Protein AF-A0A8B8TX10-F1 (afdb_monomer)

Nearest PDB structures (foldseek):
  8otz-assembly1_A7  TM=1.820E-01  e=2.138E-18  Bos taurus
  8snb-assembly1_5J  TM=1.636E-01  e=5.423E-11  Strongylocentrotus purpuratus
  8snb-assembly1_5B  TM=1.659E-01  e=1.753E-10  Strongylocentrotus purpuratus

Mean predicted aligned error: 23.81 Å

Radius of gyration: 53.44 Å; Cα contacts (8 Å, |Δi|>4): 40; chains: 1; bounding box: 85×76×195 Å

Structure (mmCIF, N/CA/C/O backbone):
data_AF-A0A8B8TX10-F1
#
_entry.id   AF-A0A8B8TX10-F1
#
loop_
_atom_site.group_PDB
_atom_site.id
_atom_site.type_symbol
_atom_site.label_atom_id
_atom_site.label_alt_id
_atom_site.label_comp_id
_atom_site.label_asym_id
_atom_site.label_entity_id
_atom_site.label_seq_id
_atom_site.pdbx_PDB_ins_code
_atom_site.Cartn_x
_atom_site.Cartn_y
_atom_site.Cartn_z
_atom_site.occupancy
_atom_site.B_iso_or_equiv
_atom_site.auth_seq_id
_atom_site.auth_comp_id
_atom_site.auth_asym_id
_atom_site.auth_atom_id
_atom_site.pdbx_PDB_model_num
ATOM 1 N N . MET A 1 1 ? -4.274 50.657 -108.681 1.00 38.56 1 MET A N 1
ATOM 2 C CA . MET A 1 1 ? -4.654 49.251 -108.925 1.00 38.56 1 MET A CA 1
ATOM 3 C C . MET A 1 1 ? -3.517 48.366 -108.430 1.00 38.56 1 MET A C 1
ATOM 5 O O . MET A 1 1 ? -2.375 48.636 -108.760 1.00 38.56 1 MET A O 1
ATOM 9 N N . LEU A 1 2 ? -3.877 47.433 -107.549 1.00 43.69 2 LEU A N 1
ATOM 10 C CA . LEU A 1 2 ? -3.129 46.368 -106.860 1.00 43.69 2 LEU A CA 1
ATOM 11 C C . LEU A 1 2 ? -1.696 46.053 -107.357 1.00 43.69 2 LEU A C 1
ATOM 13 O O . LEU A 1 2 ? -1.523 45.409 -108.387 1.00 43.69 2 LEU A O 1
ATOM 17 N N . LEU A 1 3 ? -0.681 46.428 -106.566 1.00 46.91 3 LEU A N 1
ATOM 18 C CA . LEU A 1 3 ? 0.670 45.854 -106.634 1.00 46.91 3 LEU A CA 1
ATOM 19 C C . LEU A 1 3 ? 0.674 44.558 -105.815 1.00 46.91 3 LEU A C 1
ATOM 21 O O . LEU A 1 3 ? 0.354 44.575 -104.628 1.00 46.91 3 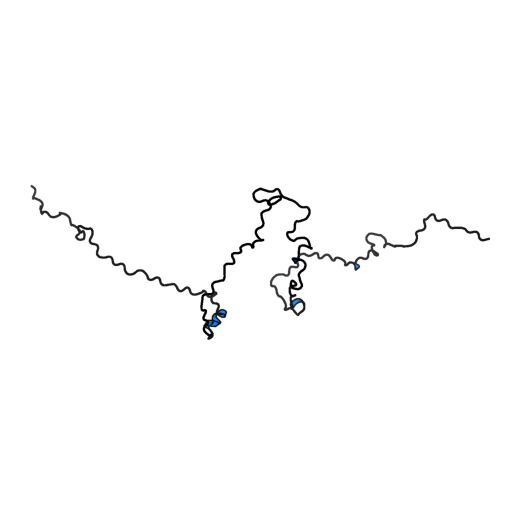LEU A O 1
ATOM 25 N N . ALA A 1 4 ? 0.973 43.446 -106.484 1.00 53.59 4 ALA A N 1
ATOM 26 C CA . ALA A 1 4 ? 0.963 42.097 -105.936 1.00 53.59 4 ALA A CA 1
ATOM 27 C C . ALA A 1 4 ? 1.825 41.988 -104.667 1.00 53.59 4 ALA A C 1
ATOM 29 O O . ALA A 1 4 ? 3.019 42.291 -104.683 1.00 53.59 4 ALA A O 1
ATOM 30 N N . GLU A 1 5 ? 1.202 41.552 -103.570 1.00 59.09 5 GLU A N 1
ATOM 31 C CA . GLU A 1 5 ? 1.899 41.214 -102.333 1.00 59.09 5 GLU A CA 1
ATOM 32 C C . GLU A 1 5 ? 2.906 40.085 -102.596 1.00 59.09 5 GLU A C 1
ATOM 34 O O . GLU A 1 5 ? 2.629 39.127 -103.314 1.00 59.09 5 GLU A O 1
ATOM 39 N N . ASN A 1 6 ? 4.090 40.228 -102.004 1.00 62.38 6 ASN A N 1
ATOM 40 C CA . ASN A 1 6 ? 5.204 39.288 -102.038 1.00 62.38 6 ASN A CA 1
ATOM 41 C C . ASN A 1 6 ? 4.775 37.850 -101.678 1.00 62.38 6 ASN A C 1
ATOM 43 O O . ASN A 1 6 ? 4.734 37.477 -100.507 1.00 62.38 6 ASN A O 1
ATOM 47 N N . CYS A 1 7 ? 4.504 37.029 -102.691 1.00 61.06 7 CYS A N 1
ATOM 48 C CA . CYS A 1 7 ? 4.256 35.595 -102.559 1.00 61.06 7 CYS A CA 1
ATOM 49 C C . CYS A 1 7 ? 5.579 34.816 -102.599 1.00 61.06 7 CYS A C 1
ATOM 51 O O . CYS A 1 7 ? 5.903 34.180 -103.602 1.00 61.06 7 CYS A O 1
ATOM 53 N N . SER A 1 8 ? 6.359 34.853 -101.519 1.00 64.94 8 SER A N 1
ATOM 54 C CA . SER A 1 8 ? 7.358 33.808 -101.267 1.00 64.94 8 SER A CA 1
ATOM 55 C C . SER A 1 8 ? 6.685 32.663 -100.491 1.00 64.94 8 SER A C 1
ATOM 57 O O . SER A 1 8 ? 5.817 32.925 -99.660 1.00 64.94 8 SER A O 1
ATOM 59 N N . PRO A 1 9 ? 7.041 31.384 -100.723 1.00 69.94 9 PRO A N 1
ATOM 60 C CA . PRO A 1 9 ? 6.389 30.231 -100.083 1.00 69.94 9 PRO A CA 1
ATOM 61 C C . PRO A 1 9 ? 6.704 30.094 -98.576 1.00 69.94 9 PRO A C 1
ATOM 63 O O . PRO A 1 9 ? 6.508 29.032 -97.988 1.00 69.94 9 PRO A O 1
ATOM 66 N N . GLY A 1 10 ? 7.225 31.149 -97.945 1.00 70.38 10 GLY A N 1
ATOM 67 C CA . GLY A 1 10 ? 7.581 31.179 -96.533 1.00 70.38 10 GLY A CA 1
ATOM 68 C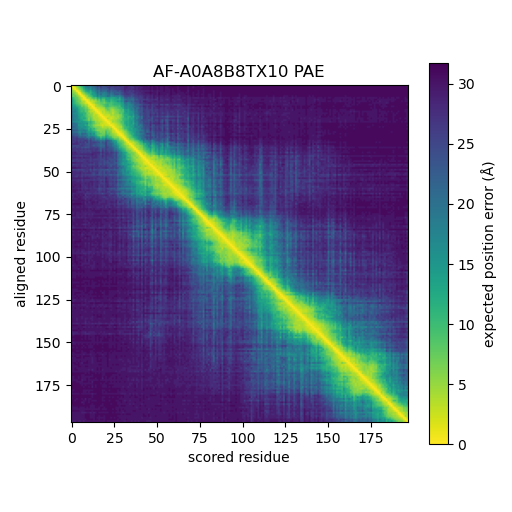 C . GLY A 1 10 ? 6.419 31.651 -95.651 1.00 70.38 10 GLY A C 1
ATOM 69 O O . GLY A 1 10 ? 5.582 32.441 -96.090 1.00 70.38 10 GLY A O 1
ATOM 70 N N . PRO A 1 11 ? 6.346 31.201 -94.388 1.00 69.00 11 PRO A N 1
ATOM 71 C CA . PRO A 1 11 ? 5.310 31.648 -93.464 1.00 69.00 11 PRO A CA 1
ATOM 72 C C . PRO A 1 11 ? 5.407 33.165 -93.212 1.00 69.00 11 PRO A C 1
ATOM 74 O O . PRO A 1 11 ? 6.465 33.680 -92.861 1.00 69.00 11 PRO A O 1
ATOM 77 N N . ARG A 1 12 ? 4.278 33.879 -93.347 1.00 67.44 12 ARG A N 1
ATOM 78 C CA . ARG A 1 12 ? 4.148 35.342 -93.132 1.00 67.44 12 ARG A CA 1
ATOM 79 C C . ARG A 1 12 ? 4.317 35.767 -91.659 1.00 67.44 12 ARG A C 1
ATOM 81 O O . ARG A 1 12 ? 4.346 36.958 -91.368 1.00 67.44 12 ARG A O 1
ATOM 88 N N . TYR A 1 13 ? 4.422 34.821 -90.724 1.00 73.94 13 TYR A N 1
ATOM 89 C CA . TYR A 1 13 ? 4.544 35.077 -89.286 1.00 73.94 13 TYR A CA 1
ATOM 90 C C . TYR A 1 13 ? 5.859 34.539 -88.710 1.00 73.94 13 TYR A C 1
ATOM 92 O O . TYR A 1 13 ? 6.397 33.534 -89.171 1.00 73.94 13 TYR A O 1
ATOM 100 N N . SER A 1 14 ? 6.360 35.204 -87.665 1.00 74.19 14 SER A N 1
ATOM 101 C CA . SER A 1 14 ? 7.566 34.784 -86.947 1.00 74.19 14 SER A CA 1
ATOM 102 C C . SER A 1 14 ? 7.325 33.453 -86.227 1.00 74.19 14 SER A C 1
ATOM 104 O O . SER A 1 14 ? 6.508 33.369 -85.307 1.00 74.19 14 SER A O 1
ATOM 106 N N . VAL A 1 15 ? 8.016 32.395 -86.658 1.00 73.25 15 VAL A N 1
ATOM 107 C CA . VAL A 1 15 ? 7.977 31.075 -86.017 1.00 73.25 15 VAL A CA 1
ATOM 108 C C . VAL A 1 15 ? 9.040 31.037 -84.922 1.00 73.25 15 VAL A C 1
ATOM 110 O O . VAL A 1 15 ? 10.216 31.275 -85.185 1.00 73.25 15 VAL A O 1
ATOM 113 N N . ASN A 1 16 ? 8.641 30.728 -83.684 1.00 72.12 16 ASN A N 1
ATOM 114 C CA . ASN A 1 16 ? 9.581 30.596 -82.571 1.00 72.12 16 ASN A CA 1
ATOM 115 C C . ASN A 1 16 ? 10.606 29.480 -82.865 1.00 72.12 16 ASN A C 1
ATOM 117 O O . ASN A 1 16 ? 10.202 28.320 -82.968 1.00 72.12 16 ASN A O 1
ATOM 121 N N . PRO A 1 17 ? 11.921 29.776 -82.913 1.00 72.38 17 PRO A N 1
ATOM 122 C CA . PRO A 1 17 ? 12.944 28.808 -83.328 1.00 72.38 17 PRO A CA 1
ATOM 123 C C . PRO A 1 17 ? 13.143 27.656 -82.330 1.00 72.38 17 PRO A C 1
ATOM 125 O O . PRO A 1 17 ? 13.798 26.672 -82.642 1.00 72.38 17 PRO A O 1
ATOM 128 N N . LYS A 1 18 ? 12.560 27.760 -81.129 1.00 72.69 18 LYS A N 1
ATOM 129 C CA . LYS A 1 18 ? 12.614 26.740 -80.069 1.00 72.69 18 LYS A CA 1
ATOM 130 C C . LYS A 1 18 ? 11.509 25.682 -80.181 1.00 72.69 18 LYS A C 1
ATOM 132 O O . LYS A 1 18 ? 11.277 24.951 -79.224 1.00 72.69 18 LYS A O 1
ATOM 137 N N . ILE A 1 19 ? 10.766 25.630 -81.287 1.00 77.38 19 ILE A N 1
ATOM 138 C CA . ILE A 1 19 ? 9.724 24.622 -81.527 1.00 77.38 19 ILE A CA 1
ATOM 139 C C . ILE A 1 19 ? 10.233 23.657 -82.600 1.00 77.38 19 ILE A C 1
ATOM 141 O O . ILE A 1 19 ? 10.344 24.019 -83.767 1.00 77.38 19 ILE A O 1
ATOM 145 N N . LEU A 1 20 ? 10.539 22.427 -82.194 1.00 78.69 20 LEU A N 1
ATOM 146 C CA . LEU A 1 20 ? 10.943 21.331 -83.071 1.00 78.69 20 LEU A CA 1
ATOM 147 C C . LEU A 1 20 ? 9.731 20.433 -83.369 1.00 78.69 20 LEU A C 1
ATOM 149 O O . LEU A 1 20 ? 8.720 20.472 -82.667 1.00 78.69 20 LEU A O 1
ATOM 153 N N . ARG A 1 21 ? 9.835 19.562 -84.384 1.00 75.19 21 ARG A N 1
ATOM 154 C CA . ARG A 1 21 ? 8.775 18.598 -84.765 1.00 75.19 21 ARG A CA 1
ATOM 155 C C . ARG A 1 21 ? 8.278 17.745 -83.586 1.00 75.19 21 ARG A C 1
ATOM 157 O O . ARG A 1 21 ? 7.139 17.296 -83.592 1.00 75.19 21 ARG A O 1
ATOM 164 N N . THR A 1 22 ? 9.134 17.502 -82.599 1.00 77.69 22 THR A N 1
ATOM 165 C CA . THR A 1 22 ? 8.872 16.652 -81.428 1.00 77.69 22 THR A CA 1
ATOM 166 C C . THR A 1 22 ? 8.432 17.428 -80.184 1.00 77.69 22 THR A C 1
ATOM 168 O O . THR A 1 22 ? 8.184 16.810 -79.153 1.00 77.69 22 THR A O 1
ATOM 171 N N . GLY A 1 23 ? 8.326 18.758 -80.252 1.00 81.00 23 GLY A N 1
ATOM 172 C CA . GLY A 1 23 ? 7.957 19.610 -79.121 1.00 81.00 23 GLY A CA 1
ATOM 173 C C . GLY A 1 23 ? 8.876 20.820 -78.958 1.00 81.00 23 GLY A C 1
ATOM 174 O O . GLY A 1 23 ? 9.718 21.109 -79.806 1.00 81.00 23 GLY A O 1
ATOM 175 N N . LYS A 1 24 ? 8.702 21.557 -77.857 1.00 79.50 24 LYS A N 1
ATOM 176 C CA . LYS A 1 24 ? 9.584 22.681 -77.518 1.00 79.50 24 LYS A CA 1
ATOM 177 C C . LYS A 1 24 ? 10.958 22.153 -77.110 1.00 79.50 24 LYS A C 1
ATOM 179 O O . LYS A 1 24 ? 11.040 21.280 -76.252 1.00 79.50 24 LYS A O 1
ATOM 184 N N . ASP A 1 25 ? 12.006 22.707 -77.704 1.00 77.31 25 ASP A N 1
ATOM 185 C CA . ASP A 1 25 ? 13.391 22.448 -77.329 1.00 77.31 25 ASP A CA 1
ATOM 186 C C . ASP A 1 25 ? 13.662 23.087 -75.961 1.00 77.31 25 ASP A C 1
ATOM 188 O O . ASP A 1 25 ? 13.810 24.308 -75.827 1.00 77.31 25 ASP A O 1
ATOM 192 N N . VAL A 1 26 ? 13.613 22.258 -74.921 1.00 74.69 26 VAL A N 1
ATOM 193 C CA . VAL A 1 26 ? 13.966 22.627 -73.553 1.00 74.69 26 VAL A CA 1
ATOM 194 C C . VAL A 1 26 ? 15.263 21.896 -73.242 1.00 74.69 26 VAL A C 1
ATOM 196 O O . VAL A 1 26 ? 15.296 20.668 -73.246 1.00 74.69 26 VAL A O 1
ATOM 199 N N . GLY A 1 27 ? 16.334 22.652 -72.992 1.00 76.25 27 GLY A N 1
ATOM 200 C CA . GLY A 1 27 ? 17.620 22.080 -72.597 1.00 76.25 27 GLY A CA 1
ATOM 201 C C . GLY A 1 27 ? 17.505 21.202 -71.339 1.00 76.25 27 GLY A C 1
ATOM 202 O O . GLY A 1 27 ? 16.538 21.325 -70.582 1.00 76.25 27 GLY A O 1
ATOM 203 N N . PRO A 1 28 ? 18.479 20.312 -71.088 1.00 74.50 28 PRO A N 1
ATOM 204 C CA . PRO A 1 28 ? 18.432 19.376 -69.967 1.00 74.50 28 PRO A CA 1
ATOM 205 C C . PRO A 1 28 ? 18.275 20.101 -68.620 1.00 74.50 28 PRO A C 1
ATOM 207 O O . PRO A 1 28 ? 19.077 20.964 -68.263 1.00 74.50 28 PRO A O 1
ATOM 210 N N . ALA A 1 29 ? 17.234 19.740 -67.863 1.00 65.25 29 ALA A N 1
ATOM 211 C CA . ALA A 1 29 ? 16.992 20.247 -66.516 1.00 65.25 29 ALA A CA 1
ATOM 212 C C . ALA A 1 29 ? 17.743 19.380 -65.496 1.00 65.25 29 ALA A C 1
ATOM 214 O O . ALA A 1 29 ? 17.296 18.293 -65.133 1.00 65.25 29 ALA A O 1
ATOM 215 N N . TYR A 1 30 ? 18.903 19.848 -65.039 1.00 67.44 30 TYR A N 1
ATOM 216 C CA . TYR A 1 30 ? 19.687 19.155 -64.019 1.00 67.44 30 TYR A CA 1
ATOM 217 C C . TYR A 1 30 ? 19.165 19.499 -62.617 1.00 67.44 30 TYR A C 1
ATOM 219 O O . TYR A 1 30 ? 19.240 20.649 -62.184 1.00 67.44 30 TYR A O 1
ATOM 227 N N . SER A 1 31 ? 18.647 18.511 -61.881 1.00 69.25 31 SER A N 1
ATOM 228 C CA . SER A 1 31 ? 18.328 18.671 -60.459 1.00 69.25 31 SER A CA 1
ATOM 229 C C . SER A 1 31 ? 19.602 18.528 -59.627 1.00 69.25 31 SER A C 1
ATOM 231 O O . SER A 1 31 ? 20.210 17.456 -59.590 1.00 69.25 31 SER A O 1
ATOM 233 N N . ILE A 1 32 ? 20.008 19.595 -58.945 1.00 67.31 32 ILE A N 1
ATOM 234 C CA . ILE A 1 32 ? 21.157 19.576 -58.038 1.00 67.31 32 ILE A CA 1
ATOM 235 C C . ILE A 1 32 ? 20.740 18.811 -56.773 1.00 67.31 32 ILE A C 1
ATOM 237 O O . ILE A 1 32 ? 19.982 19.339 -55.971 1.00 67.31 32 ILE A O 1
ATOM 241 N N . LEU A 1 33 ? 21.205 17.564 -56.652 1.00 65.38 33 LEU A N 1
ATOM 242 C CA . LEU A 1 33 ? 21.427 16.785 -55.424 1.00 65.38 33 LEU A CA 1
ATOM 243 C C . LEU A 1 33 ? 20.328 16.840 -54.331 1.00 65.38 33 LEU A C 1
ATOM 245 O O . LEU A 1 33 ? 20.119 17.850 -53.662 1.00 65.38 33 LEU A O 1
ATOM 249 N N . GLY A 1 34 ? 19.680 15.701 -54.058 1.00 67.06 34 GLY A N 1
ATOM 250 C CA . GLY A 1 34 ? 18.760 15.560 -52.922 1.00 67.06 34 GLY A CA 1
ATOM 251 C C . GLY A 1 34 ? 19.408 15.978 -51.594 1.00 67.06 34 GLY A C 1
ATOM 252 O O . GLY A 1 34 ? 20.557 15.634 -51.317 1.00 67.06 34 GLY A O 1
ATOM 253 N N . ARG A 1 35 ? 18.677 16.737 -50.766 1.00 66.31 35 ARG A N 1
ATOM 254 C CA . ARG A 1 35 ? 19.166 17.218 -49.463 1.00 66.31 35 ARG A CA 1
ATOM 255 C C . ARG A 1 35 ? 19.577 16.034 -48.582 1.00 66.31 35 ARG A C 1
ATOM 257 O O . ARG A 1 35 ? 18.760 15.159 -48.308 1.00 66.31 35 ARG A O 1
ATOM 264 N N . HIS A 1 36 ? 20.825 16.023 -48.114 1.00 67.69 36 HIS A N 1
ATOM 265 C CA . HIS A 1 36 ? 21.295 15.033 -47.148 1.00 67.69 36 HIS A CA 1
ATOM 266 C C . HIS A 1 36 ? 20.523 15.204 -45.834 1.00 67.69 36 HIS A C 1
ATOM 268 O O . HIS A 1 36 ? 20.569 16.270 -45.219 1.00 67.69 36 HIS A O 1
ATOM 274 N N . HIS A 1 37 ? 19.819 14.159 -45.396 1.00 67.25 37 HIS A N 1
ATOM 275 C CA . HIS A 1 37 ? 19.217 14.132 -44.067 1.00 67.25 37 HIS A CA 1
ATOM 276 C C . HIS A 1 37 ? 20.335 14.114 -43.022 1.00 67.25 37 HIS A C 1
ATOM 278 O O . HIS A 1 37 ? 20.927 13.076 -42.726 1.00 67.25 37 HIS A O 1
ATOM 284 N N . THR A 1 38 ? 20.642 15.277 -42.453 1.00 70.88 38 THR A N 1
ATOM 285 C CA . THR A 1 38 ? 21.472 15.364 -41.257 1.00 70.88 38 THR A CA 1
ATOM 286 C C . THR A 1 38 ? 20.683 14.750 -40.104 1.00 70.88 38 THR A C 1
ATOM 288 O O . THR A 1 38 ? 19.600 15.210 -39.750 1.00 70.88 38 THR A O 1
ATOM 291 N N . LYS A 1 39 ? 21.188 13.649 -39.537 1.00 72.06 39 LYS A N 1
ATOM 292 C CA . LYS A 1 39 ? 20.605 13.070 -38.324 1.00 72.06 39 LYS A CA 1
ATOM 293 C C . LYS A 1 39 ? 20.749 14.107 -37.214 1.00 72.06 39 LYS A C 1
ATOM 295 O O . LYS A 1 39 ? 21.867 14.406 -36.802 1.00 72.06 39 LYS A O 1
ATOM 300 N N . THR A 1 40 ? 19.639 14.670 -36.752 1.00 73.88 40 THR A N 1
ATOM 301 C CA . THR A 1 40 ? 19.633 15.543 -35.579 1.00 73.88 40 THR A CA 1
ATOM 302 C C . THR A 1 40 ? 20.057 14.697 -34.384 1.00 73.88 40 THR A C 1
ATOM 304 O O . THR A 1 40 ? 19.354 13.762 -34.001 1.00 73.88 40 THR A O 1
ATOM 307 N N . MET A 1 41 ? 21.246 14.957 -33.842 1.00 75.75 41 MET A N 1
ATOM 308 C CA . MET A 1 41 ? 21.707 14.305 -32.622 1.00 75.75 41 MET A CA 1
ATOM 309 C C . MET A 1 41 ? 20.812 14.796 -31.484 1.00 75.75 41 MET A C 1
ATOM 311 O O . MET A 1 41 ? 20.912 15.945 -31.066 1.00 75.75 41 MET A O 1
ATOM 315 N N . LEU A 1 42 ? 19.891 13.946 -31.031 1.00 78.38 42 LEU A N 1
ATOM 316 C CA . LEU A 1 42 ? 19.077 14.226 -29.855 1.00 78.38 42 LEU A CA 1
ATOM 317 C C . LEU A 1 42 ? 19.991 14.132 -28.636 1.00 78.38 42 LEU A C 1
ATOM 319 O O . LEU A 1 42 ? 20.354 13.036 -28.206 1.00 78.38 42 LEU A O 1
ATOM 323 N N . THR A 1 43 ? 20.414 15.279 -28.121 1.00 79.94 43 THR A N 1
ATOM 324 C CA . THR A 1 43 ? 21.105 15.341 -26.840 1.00 79.94 43 THR A CA 1
ATOM 325 C C . THR A 1 43 ? 20.081 15.173 -25.713 1.00 79.94 43 THR A C 1
ATOM 327 O O . THR A 1 43 ? 18.991 15.746 -25.789 1.00 79.94 43 THR A O 1
ATOM 330 N N . PRO A 1 44 ? 20.387 14.367 -24.682 1.00 85.00 44 PRO A N 1
ATOM 331 C CA . PRO A 1 44 ? 19.518 14.235 -23.519 1.00 85.00 44 PRO A CA 1
ATOM 332 C C . PRO A 1 44 ? 19.315 15.597 -22.842 1.00 85.00 44 PRO A C 1
ATOM 334 O O . PRO A 1 44 ? 20.228 16.434 -22.818 1.00 85.00 44 PRO A O 1
ATOM 337 N N . GLY A 1 45 ? 18.113 15.827 -22.308 1.00 83.62 45 GLY A N 1
ATOM 338 C CA . GLY A 1 45 ? 17.804 17.043 -21.564 1.00 83.62 45 GLY A CA 1
ATOM 339 C C . GLY A 1 45 ? 18.593 17.112 -20.251 1.00 83.62 45 GLY A C 1
ATOM 340 O O . GLY A 1 45 ? 19.110 16.097 -19.786 1.00 83.62 45 GLY A O 1
ATOM 341 N N . PRO A 1 46 ? 18.679 18.285 -19.599 1.00 79.81 46 PRO A N 1
ATOM 342 C CA . PRO A 1 46 ? 19.486 18.468 -18.387 1.00 79.81 46 PRO A CA 1
ATOM 343 C C . PRO A 1 46 ? 19.115 17.518 -17.229 1.00 79.81 46 PRO A C 1
ATOM 345 O O . PRO A 1 46 ? 19.971 17.223 -16.403 1.00 79.81 46 PRO A O 1
ATOM 348 N N . GLY A 1 47 ? 17.879 17.003 -17.182 1.00 81.00 47 GLY A N 1
ATOM 349 C CA . GLY A 1 47 ? 17.423 16.018 -16.190 1.00 81.00 47 GLY A CA 1
ATOM 350 C C . GLY A 1 47 ? 17.534 14.548 -16.617 1.00 81.00 47 GLY A C 1
ATOM 351 O O . GLY A 1 47 ? 17.318 13.664 -15.793 1.00 81.00 47 GLY A O 1
ATOM 352 N N . ASP A 1 48 ? 17.878 14.276 -17.878 1.00 83.06 48 ASP A N 1
ATOM 353 C CA . ASP A 1 48 ? 18.034 12.912 -18.406 1.00 83.06 48 ASP A CA 1
ATOM 354 C C . ASP A 1 48 ? 19.455 12.366 -18.183 1.00 83.06 48 ASP A C 1
ATOM 356 O O . ASP A 1 48 ? 19.728 11.180 -18.402 1.00 83.06 48 ASP A O 1
ATOM 360 N N . TYR A 1 49 ? 20.379 13.223 -17.737 1.00 81.38 49 TYR A N 1
ATOM 36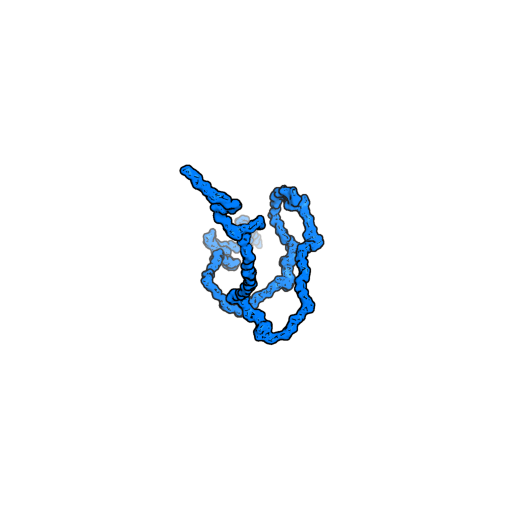1 C CA . TYR A 1 49 ? 21.716 12.811 -17.332 1.00 81.38 49 TYR A CA 1
ATOM 362 C C . TYR A 1 49 ? 21.648 12.110 -15.973 1.00 81.38 49 TYR A C 1
ATOM 364 O O . TYR A 1 49 ? 21.319 12.712 -14.956 1.00 81.38 49 TYR A O 1
ATOM 372 N N . PHE A 1 50 ? 22.042 10.836 -15.939 1.00 81.81 50 PHE A N 1
ATOM 373 C CA . PHE A 1 50 ? 22.262 10.084 -14.700 1.00 81.81 50 PHE A CA 1
ATOM 374 C C . PHE A 1 50 ? 23.766 9.843 -14.499 1.00 81.81 50 PHE A C 1
ATOM 376 O O . PHE A 1 50 ? 24.240 8.727 -14.743 1.00 81.81 50 PHE A O 1
ATOM 383 N N . PRO A 1 51 ? 24.540 10.860 -14.067 1.00 79.44 51 PRO A N 1
ATOM 384 C CA . PRO A 1 51 ? 25.990 10.739 -13.912 1.00 79.44 51 PRO A CA 1
ATOM 385 C C . PRO A 1 51 ? 26.373 9.665 -12.886 1.00 79.44 51 PRO A C 1
ATOM 387 O O . PRO A 1 51 ? 27.376 8.982 -13.059 1.00 79.44 51 PRO A O 1
ATOM 390 N N . GLU A 1 52 ? 25.531 9.410 -11.885 1.00 82.31 52 GLU A N 1
ATOM 391 C CA . GLU A 1 52 ? 25.747 8.350 -10.889 1.00 82.31 52 GLU A CA 1
ATOM 392 C C . GLU A 1 52 ? 25.799 6.942 -11.504 1.00 82.31 52 GLU A C 1
ATOM 394 O O . GLU A 1 52 ? 26.468 6.050 -10.989 1.00 82.31 52 GLU A O 1
ATOM 399 N N . LYS A 1 53 ? 25.131 6.730 -12.646 1.00 78.50 53 LYS A N 1
ATOM 400 C CA . LYS A 1 53 ? 25.125 5.446 -13.369 1.00 78.50 53 LYS A CA 1
ATOM 401 C C . LYS A 1 53 ? 26.266 5.340 -14.383 1.00 78.50 53 LYS A C 1
ATOM 403 O O . LYS A 1 53 ? 26.426 4.300 -15.020 1.00 78.50 53 LYS A O 1
ATOM 408 N N . SER A 1 54 ? 27.061 6.399 -14.539 1.00 77.06 54 SER A N 1
ATOM 409 C CA . SER A 1 54 ? 28.147 6.477 -15.520 1.00 77.06 54 SER A CA 1
ATOM 410 C C . SER A 1 54 ? 29.464 5.869 -15.030 1.00 77.06 54 SER A C 1
ATOM 412 O O . SER A 1 54 ? 30.467 5.966 -15.725 1.00 77.06 54 SER A O 1
ATOM 414 N N . THR A 1 55 ? 29.477 5.183 -13.882 1.00 77.31 55 THR A N 1
ATOM 415 C CA . THR A 1 55 ? 30.681 4.574 -13.284 1.00 77.31 55 THR A CA 1
ATOM 416 C C . THR A 1 55 ? 31.505 3.736 -14.266 1.00 77.31 55 THR A C 1
ATOM 418 O O . THR A 1 55 ? 32.726 3.778 -14.216 1.00 77.31 55 THR A O 1
ATOM 421 N N . ARG A 1 56 ? 30.857 3.048 -15.218 1.00 73.19 56 ARG A N 1
ATOM 422 C CA . ARG A 1 56 ? 31.514 2.280 -16.296 1.00 73.19 56 ARG A CA 1
ATOM 423 C C . ARG A 1 56 ? 32.301 3.141 -17.298 1.00 73.19 56 ARG A C 1
ATOM 425 O O . ARG A 1 56 ? 33.210 2.638 -17.944 1.00 73.19 56 ARG A O 1
ATOM 432 N N . HIS A 1 57 ? 31.893 4.391 -17.485 1.00 75.81 57 HIS A N 1
ATOM 433 C CA . HIS A 1 57 ? 32.531 5.358 -18.380 1.00 75.81 57 HIS A CA 1
ATOM 434 C C . HIS A 1 57 ? 33.533 6.260 -17.649 1.00 75.81 57 HIS A C 1
ATOM 436 O O . HIS A 1 57 ? 34.409 6.824 -18.293 1.00 75.81 57 HIS A O 1
ATOM 442 N N . VAL A 1 58 ? 33.387 6.408 -16.329 1.00 82.44 58 VAL A N 1
ATOM 443 C CA . VAL A 1 58 ? 34.253 7.242 -15.479 1.00 82.44 58 VAL A CA 1
ATOM 444 C C . VAL A 1 58 ? 35.464 6.464 -14.962 1.00 82.44 58 VAL A C 1
ATOM 446 O O . VAL A 1 58 ? 36.550 7.027 -14.870 1.00 82.44 58 VAL A O 1
ATOM 449 N N . PHE A 1 59 ? 35.296 5.181 -14.635 1.00 85.38 59 PHE A N 1
ATOM 450 C CA . PHE A 1 59 ? 36.362 4.337 -14.100 1.00 85.38 59 PHE A CA 1
ATOM 451 C C . PHE A 1 59 ? 36.715 3.216 -15.066 1.00 85.38 59 PHE A C 1
ATOM 453 O O . PHE A 1 59 ? 35.845 2.652 -15.735 1.00 85.38 59 PHE A O 1
ATOM 460 N N . ASP A 1 60 ? 37.999 2.868 -15.091 1.00 83.88 60 ASP A N 1
ATOM 461 C CA . ASP A 1 60 ? 38.476 1.761 -15.901 1.00 83.88 60 ASP A CA 1
ATOM 462 C C . ASP A 1 60 ? 37.871 0.447 -15.387 1.00 83.88 60 ASP A C 1
ATOM 464 O O . ASP A 1 60 ? 37.855 0.164 -14.185 1.00 83.88 60 ASP A O 1
ATOM 468 N N . SER A 1 61 ? 37.286 -0.333 -16.292 1.00 80.94 61 SER A N 1
ATOM 469 C CA . SER A 1 61 ? 36.563 -1.553 -15.938 1.00 80.94 61 SER A CA 1
ATOM 470 C C . SER A 1 61 ? 36.848 -2.650 -16.949 1.00 80.94 61 SER A C 1
ATOM 472 O O . SER A 1 61 ? 36.843 -2.422 -18.158 1.00 80.94 61 SER A O 1
ATOM 474 N N . ALA A 1 62 ? 37.087 -3.864 -16.449 1.00 86.06 62 ALA A N 1
ATOM 475 C CA . ALA A 1 62 ? 37.393 -5.006 -17.299 1.00 86.06 62 ALA A CA 1
ATOM 476 C C . ALA A 1 62 ? 36.271 -5.248 -18.335 1.00 86.06 62 ALA A C 1
ATOM 478 O O . ALA A 1 62 ? 35.080 -5.119 -18.009 1.00 86.06 62 ALA A O 1
ATOM 479 N N . PRO A 1 63 ? 36.617 -5.616 -19.583 1.00 84.00 63 PRO A N 1
ATOM 480 C CA . PRO A 1 63 ? 35.637 -5.800 -20.641 1.00 84.00 63 PRO A CA 1
ATOM 481 C C . PRO A 1 63 ? 34.668 -6.936 -20.295 1.00 84.00 63 PRO A C 1
ATOM 483 O O . PRO A 1 63 ? 35.056 -8.043 -19.925 1.00 84.00 63 PRO A O 1
ATOM 486 N N . ARG A 1 64 ? 33.366 -6.657 -20.418 1.00 80.19 64 ARG A N 1
ATOM 487 C CA . ARG A 1 64 ? 32.292 -7.623 -20.162 1.00 80.19 64 ARG A CA 1
ATOM 488 C C . ARG A 1 64 ? 31.724 -8.114 -21.484 1.00 80.19 64 ARG A C 1
ATOM 490 O O . ARG A 1 64 ? 30.923 -7.420 -22.108 1.00 80.19 64 ARG A O 1
ATOM 497 N N . HIS A 1 65 ? 32.115 -9.315 -21.882 1.00 81.88 65 HIS A N 1
ATOM 498 C CA . HIS A 1 65 ? 31.590 -9.969 -23.075 1.00 81.88 65 HIS A CA 1
ATOM 499 C C . HIS A 1 65 ? 30.403 -10.869 -22.711 1.00 81.88 65 HIS A C 1
ATOM 501 O O . HIS A 1 65 ? 30.453 -11.613 -21.732 1.00 81.88 65 HIS A O 1
ATOM 507 N N . SER A 1 66 ? 29.323 -10.808 -23.491 1.00 78.56 66 SER A N 1
ATOM 508 C CA . SER A 1 66 ? 28.263 -11.821 -23.471 1.00 78.56 66 SER A CA 1
ATOM 509 C C . SER A 1 66 ? 28.230 -12.517 -24.821 1.00 78.56 66 SER A C 1
ATOM 511 O O . SER A 1 66 ? 28.174 -11.845 -25.847 1.00 78.56 66 SER A O 1
ATOM 513 N N . ILE A 1 67 ? 28.233 -13.846 -24.813 1.00 80.06 67 ILE A N 1
ATOM 514 C CA . ILE A 1 67 ? 28.294 -14.673 -26.028 1.00 80.06 67 ILE A CA 1
ATOM 515 C C . ILE A 1 67 ? 26.974 -14.613 -26.825 1.00 80.06 67 ILE A C 1
ATOM 517 O O . ILE A 1 67 ? 26.960 -14.853 -28.026 1.00 80.06 67 ILE A O 1
ATOM 521 N N . SER A 1 68 ? 25.861 -14.225 -26.193 1.00 77.56 68 SER A N 1
ATOM 522 C CA . SER A 1 68 ? 24.566 -14.053 -26.854 1.00 77.56 68 SER A CA 1
ATOM 523 C C . SER A 1 68 ? 23.702 -13.005 -26.150 1.00 77.56 68 SER A C 1
ATOM 525 O O . SER A 1 68 ? 23.869 -12.727 -24.957 1.00 77.56 68 SER A O 1
ATOM 527 N N . ALA A 1 69 ? 22.762 -12.408 -26.892 1.00 72.94 69 ALA A N 1
ATOM 528 C CA . ALA A 1 69 ? 21.712 -11.593 -26.299 1.00 72.94 69 ALA A CA 1
ATOM 529 C C . ALA A 1 69 ? 20.918 -12.462 -25.317 1.00 72.94 69 ALA A C 1
ATOM 531 O O . ALA A 1 69 ? 20.382 -13.504 -25.696 1.00 72.94 69 ALA A O 1
ATOM 532 N N . ARG A 1 70 ? 20.828 -12.034 -24.053 1.00 68.62 70 ARG A N 1
ATOM 533 C CA . ARG A 1 70 ? 19.908 -12.642 -23.088 1.00 68.62 70 ARG A CA 1
ATOM 534 C C . ARG A 1 70 ? 18.499 -12.306 -23.561 1.00 68.62 70 ARG A C 1
ATOM 536 O O . ARG A 1 70 ? 17.990 -11.222 -23.274 1.00 68.62 70 ARG A O 1
ATOM 543 N N . THR A 1 71 ? 17.896 -13.190 -24.349 1.00 66.00 71 THR A N 1
ATOM 544 C CA . THR A 1 71 ? 16.471 -13.104 -24.648 1.00 66.00 71 THR A CA 1
ATOM 545 C C . THR A 1 71 ? 15.755 -13.096 -23.306 1.00 66.00 71 THR A C 1
ATOM 547 O O . THR A 1 71 ? 16.076 -13.889 -22.419 1.00 66.00 71 THR A O 1
ATOM 550 N N . LYS A 1 72 ? 14.841 -12.141 -23.098 1.00 63.69 72 LYS A N 1
ATOM 551 C CA . LYS A 1 72 ? 13.931 -12.223 -21.955 1.00 63.69 72 LYS A CA 1
ATOM 552 C C . LYS A 1 72 ? 13.264 -13.586 -22.087 1.00 63.69 72 LYS A C 1
ATOM 554 O O . LYS A 1 72 ? 12.563 -13.824 -23.068 1.00 63.69 72 LYS A O 1
ATOM 559 N N . THR A 1 73 ? 13.589 -14.495 -21.175 1.00 59.59 73 THR A N 1
ATOM 560 C CA . THR A 1 73 ? 12.959 -15.808 -21.097 1.00 59.59 73 THR A CA 1
ATOM 561 C C . THR A 1 73 ? 11.462 -15.582 -21.141 1.00 59.59 73 THR A C 1
ATOM 563 O O . THR A 1 73 ? 10.994 -14.750 -20.370 1.00 59.59 73 THR A O 1
ATOM 566 N N . PHE A 1 74 ? 10.805 -16.258 -22.088 1.00 60.00 74 PHE A N 1
ATOM 567 C CA . PHE A 1 74 ? 9.371 -16.522 -22.200 1.00 60.00 74 PHE A CA 1
ATOM 568 C C . PHE A 1 74 ? 8.471 -15.401 -21.653 1.00 60.00 74 PHE A C 1
ATOM 570 O O . PHE A 1 74 ? 8.419 -15.164 -20.447 1.00 60.00 74 PHE A O 1
ATOM 577 N N . ARG A 1 75 ? 7.673 -14.746 -22.513 1.00 61.59 75 ARG A N 1
ATOM 578 C CA . ARG A 1 75 ? 6.442 -14.135 -21.994 1.00 61.59 75 ARG A CA 1
ATOM 579 C C . ARG A 1 75 ? 5.745 -15.245 -21.220 1.00 61.59 75 ARG A C 1
ATOM 581 O O . ARG A 1 75 ? 5.329 -16.228 -21.819 1.00 61.59 75 ARG A O 1
ATOM 588 N N . VAL A 1 76 ? 5.682 -15.115 -19.900 1.00 62.69 76 VAL A N 1
ATOM 589 C CA . VAL A 1 76 ? 4.721 -15.860 -19.105 1.00 62.69 76 VAL A CA 1
ATOM 590 C C . VAL A 1 76 ? 3.398 -15.250 -19.525 1.00 62.69 76 VAL A C 1
ATOM 592 O O . VAL A 1 76 ? 2.912 -14.310 -18.903 1.00 62.69 76 VAL A O 1
ATOM 595 N N . ASP A 1 77 ? 2.886 -15.684 -20.677 1.00 65.38 77 ASP A N 1
ATOM 596 C CA . ASP A 1 77 ? 1.479 -15.528 -20.961 1.00 65.38 77 ASP A CA 1
ATOM 597 C C . ASP A 1 77 ? 0.818 -16.147 -19.742 1.00 65.38 77 ASP A C 1
ATOM 599 O O . ASP A 1 77 ? 1.112 -17.289 -19.379 1.00 65.38 77 ASP A O 1
ATOM 603 N N . SER A 1 78 ? 0.066 -15.330 -19.014 1.00 67.12 78 SER A N 1
ATOM 604 C CA . SER A 1 78 ? -0.620 -15.707 -17.787 1.00 67.12 78 SER A CA 1
ATOM 605 C C . SER A 1 78 ? -1.730 -16.693 -18.143 1.00 67.12 78 SER A C 1
ATOM 607 O O . SER A 1 78 ? -2.912 -16.384 -18.015 1.00 67.12 78 SER A O 1
ATOM 609 N N . THR A 1 79 ? -1.374 -17.854 -18.683 1.00 70.44 79 THR A N 1
ATOM 610 C CA . THR A 1 79 ? -2.314 -18.905 -19.006 1.00 70.44 79 THR A CA 1
ATOM 611 C C . THR A 1 79 ? -2.792 -19.443 -17.669 1.00 70.44 79 THR A C 1
ATOM 613 O O . THR A 1 79 ? -1.959 -19.919 -16.886 1.00 70.44 79 THR A O 1
ATOM 616 N N . PRO A 1 80 ? -4.094 -19.329 -17.360 1.00 77.31 80 PRO A N 1
ATOM 617 C CA . PRO A 1 80 ? -4.634 -19.928 -16.156 1.00 77.31 80 PRO A CA 1
ATOM 618 C C . PRO A 1 80 ? -4.226 -21.405 -16.131 1.00 77.31 80 PRO A C 1
ATOM 620 O O . PRO A 1 80 ? -4.331 -22.103 -17.141 1.00 77.31 80 PRO A O 1
ATOM 623 N N . GLY A 1 81 ? -3.703 -21.868 -14.992 1.00 78.19 81 GLY A N 1
ATOM 624 C CA . GLY A 1 81 ? -3.370 -23.280 -14.814 1.00 78.19 81 GLY A CA 1
ATOM 625 C C . GLY A 1 81 ? -4.600 -24.171 -15.050 1.00 78.19 81 GLY A C 1
ATOM 626 O O . GLY A 1 81 ? -5.726 -23.675 -15.051 1.00 78.19 81 GLY A O 1
ATOM 627 N N . PRO A 1 82 ? -4.437 -25.494 -15.206 1.00 70.25 82 PRO A N 1
ATOM 628 C CA . PRO A 1 82 ? -5.545 -26.401 -15.532 1.00 70.25 82 PRO A CA 1
ATOM 629 C C . PRO A 1 82 ? -6.733 -26.313 -14.552 1.00 70.25 82 PRO A C 1
ATOM 631 O O . PRO A 1 82 ? -7.873 -26.495 -14.959 1.00 70.25 82 PRO A O 1
ATOM 634 N N . ALA A 1 83 ? -6.490 -25.954 -13.287 1.00 72.44 83 ALA A N 1
ATOM 635 C CA . ALA A 1 83 ? -7.527 -25.757 -12.268 1.00 72.44 83 ALA A CA 1
ATOM 636 C C . ALA A 1 83 ? -8.147 -24.342 -12.230 1.00 72.44 83 ALA A C 1
ATOM 638 O O . ALA A 1 83 ? -9.072 -24.100 -11.462 1.00 72.44 83 ALA A O 1
ATOM 639 N N . ALA A 1 84 ? -7.646 -23.390 -13.022 1.00 75.75 84 ALA A N 1
ATOM 640 C CA . ALA A 1 84 ? -8.157 -22.019 -13.060 1.00 75.75 84 ALA A CA 1
ATOM 641 C C . ALA A 1 84 ? -9.304 -21.828 -14.073 1.00 75.75 84 ALA A C 1
ATOM 643 O O . ALA A 1 84 ? -9.949 -20.779 -14.078 1.00 75.75 84 ALA A O 1
ATOM 644 N N . TYR A 1 85 ? -9.619 -22.846 -14.883 1.00 74.81 85 TYR A N 1
ATOM 645 C CA . TYR A 1 85 ? -10.842 -22.877 -15.684 1.00 74.81 85 TYR A CA 1
ATOM 646 C C . TYR A 1 85 ? -12.018 -23.321 -14.809 1.00 74.81 85 TYR A C 1
ATOM 648 O O . TYR A 1 85 ? -12.319 -24.507 -14.696 1.00 74.81 85 TYR A O 1
ATOM 656 N N . MET A 1 86 ? -12.693 -22.367 -14.172 1.00 74.31 86 MET A N 1
ATOM 657 C CA . MET A 1 86 ? -13.975 -22.637 -13.523 1.00 74.31 86 MET A CA 1
ATOM 658 C C . MET A 1 86 ? -15.105 -22.495 -14.541 1.00 74.31 86 MET A C 1
ATOM 660 O O . MET A 1 86 ? -15.191 -21.490 -15.249 1.00 74.31 86 MET A O 1
ATOM 664 N N . LEU A 1 87 ? -15.991 -23.492 -14.600 1.00 77.19 87 LEU A N 1
ATOM 665 C CA . LEU A 1 87 ? -17.231 -23.371 -15.358 1.00 77.19 87 LEU A CA 1
ATOM 666 C C . LEU A 1 87 ? -18.097 -22.265 -14.736 1.00 77.19 87 LEU A C 1
ATOM 668 O O . LEU A 1 87 ? -18.177 -22.169 -13.506 1.00 77.19 87 LEU A O 1
ATOM 672 N N . PRO A 1 88 ? -18.753 -21.428 -15.556 1.00 76.44 88 PRO A N 1
ATOM 673 C CA . PRO A 1 88 ? -19.691 -20.448 -15.041 1.00 76.44 88 PRO A CA 1
ATOM 674 C C . PRO A 1 88 ? -20.832 -21.143 -14.295 1.00 76.44 88 PRO A C 1
ATOM 676 O O . PRO A 1 88 ? -21.243 -22.254 -14.631 1.00 76.44 88 PRO A O 1
ATOM 679 N N . VAL A 1 89 ? -21.358 -20.468 -13.276 1.00 78.00 89 VAL A N 1
ATOM 680 C CA . VAL A 1 89 ? -22.473 -20.976 -12.475 1.00 78.00 89 VAL A CA 1
ATOM 681 C C . VAL A 1 89 ? -23.688 -21.194 -13.384 1.00 78.00 89 VAL A C 1
ATOM 683 O O . VAL A 1 89 ? -24.110 -20.278 -14.087 1.00 78.00 89 VAL A O 1
ATOM 686 N N . VAL A 1 90 ? -24.247 -22.407 -13.377 1.00 77.44 90 VAL A N 1
ATOM 687 C CA . VAL A 1 90 ? -25.395 -22.792 -14.227 1.00 77.44 90 VAL A CA 1
ATOM 688 C C . VAL A 1 90 ? -26.738 -22.520 -13.537 1.00 77.44 90 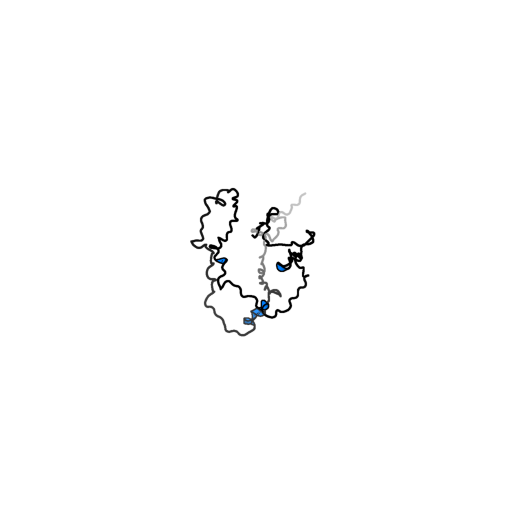VAL A C 1
ATOM 690 O O . VAL A 1 90 ? -27.744 -22.308 -14.205 1.00 77.44 90 VAL A O 1
ATOM 693 N N . MET A 1 91 ? -26.757 -22.468 -12.202 1.00 75.19 91 MET A N 1
ATOM 694 C CA . MET A 1 91 ? -27.960 -22.258 -11.394 1.00 75.19 91 MET A CA 1
ATOM 695 C C . MET A 1 91 ? -27.699 -21.244 -10.277 1.00 75.19 91 MET A C 1
ATOM 697 O O . MET A 1 91 ? -26.732 -21.381 -9.531 1.00 75.19 91 MET A O 1
ATOM 701 N N . GLY A 1 92 ? -28.586 -20.258 -10.123 1.00 74.44 92 GLY A N 1
ATOM 702 C CA . GLY A 1 92 ? -28.525 -19.253 -9.057 1.00 74.44 92 GLY A CA 1
ATOM 703 C C . GLY A 1 92 ? -28.195 -17.838 -9.551 1.00 74.44 92 GLY A C 1
ATOM 704 O O . GLY A 1 92 ? -28.289 -17.551 -10.742 1.00 74.44 92 GLY A O 1
ATOM 705 N N . PRO A 1 93 ? -27.855 -16.905 -8.648 1.00 69.75 93 PRO A N 1
ATOM 706 C CA . PRO A 1 93 ? -27.458 -15.556 -9.042 1.00 69.75 93 PRO A CA 1
ATOM 707 C C . PRO A 1 93 ? -26.114 -15.595 -9.791 1.00 69.75 93 PRO A C 1
ATOM 709 O O . PRO A 1 93 ? -25.197 -16.276 -9.333 1.00 69.75 93 PRO A O 1
ATOM 712 N N . HIS A 1 94 ? -25.970 -14.805 -10.866 1.00 72.19 94 HIS A N 1
ATOM 713 C CA . HIS A 1 94 ? -24.778 -14.715 -11.745 1.00 72.19 94 HIS A CA 1
ATOM 714 C C . HIS A 1 94 ? -24.612 -15.826 -12.805 1.00 72.19 94 HIS A C 1
ATOM 716 O O . HIS A 1 94 ? -23.489 -16.143 -13.200 1.00 72.19 94 HIS A O 1
ATOM 722 N N . THR A 1 95 ? -25.706 -16.404 -13.308 1.00 81.62 95 THR A N 1
ATOM 723 C CA . THR A 1 95 ? -25.650 -17.308 -14.469 1.00 81.62 95 THR A CA 1
ATOM 724 C C . THR A 1 95 ? -25.232 -16.581 -15.741 1.00 81.62 95 THR A C 1
ATOM 726 O O . THR A 1 95 ? -25.763 -15.517 -16.060 1.00 81.62 95 THR A O 1
ATOM 729 N N . VAL A 1 96 ? -24.336 -17.182 -16.521 1.00 77.44 96 VAL A N 1
ATOM 730 C CA . VAL A 1 96 ? -23.966 -16.650 -17.838 1.00 77.44 96 VAL A CA 1
ATOM 731 C C . VAL A 1 96 ? -25.103 -16.932 -18.826 1.00 77.44 96 VAL A C 1
ATOM 733 O O . VAL A 1 96 ? -25.515 -18.074 -18.996 1.00 77.44 96 VAL A O 1
ATOM 736 N N . GLY A 1 97 ? -25.630 -15.884 -19.466 1.00 81.06 97 GLY A N 1
ATOM 737 C CA . GLY A 1 97 ? -26.642 -15.994 -20.527 1.00 81.06 97 GLY A CA 1
ATOM 738 C C . GLY A 1 97 ? -28.092 -15.720 -20.112 1.00 81.06 97 GLY A C 1
ATOM 739 O O . GLY A 1 97 ? -28.966 -15.688 -20.977 1.00 81.06 97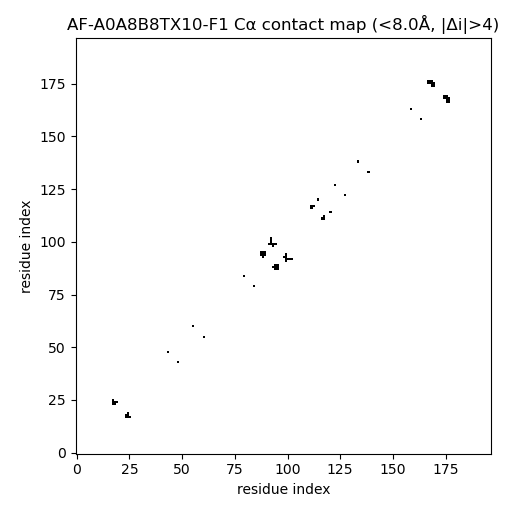 GLY A O 1
ATOM 740 N N . LYS A 1 98 ? -28.375 -15.478 -18.825 1.00 80.38 98 LYS A N 1
ATOM 741 C CA . LYS A 1 98 ? -29.699 -15.036 -18.348 1.00 80.38 98 LYS A CA 1
ATOM 742 C C . LYS A 1 98 ? -29.546 -13.996 -17.243 1.00 80.38 98 LYS A C 1
ATOM 744 O O . LYS A 1 98 ? -28.672 -14.118 -16.389 1.00 80.38 98 LYS A O 1
ATOM 749 N N . VAL A 1 99 ? -30.413 -12.986 -17.247 1.00 78.38 99 VAL A N 1
ATOM 750 C CA . VAL A 1 99 ? -30.467 -11.981 -16.178 1.00 78.38 99 VAL A CA 1
ATOM 751 C C . VAL A 1 99 ? -31.048 -12.638 -14.924 1.00 78.38 99 VAL A C 1
ATOM 753 O O . VAL A 1 99 ? -32.167 -13.145 -14.957 1.00 78.38 99 VAL A O 1
ATOM 756 N N . SER A 1 100 ? -30.293 -12.651 -13.823 1.00 77.50 100 SER A N 1
ATOM 757 C CA . SER A 1 100 ? -30.767 -13.160 -12.531 1.00 77.50 100 SER A CA 1
ATOM 758 C C . SER A 1 100 ? -31.360 -12.036 -11.681 1.00 77.50 100 SER A C 1
ATOM 760 O O . SER A 1 100 ? -30.780 -10.953 -11.606 1.00 77.50 100 SER A O 1
ATOM 762 N N . GLN A 1 101 ? -32.468 -12.304 -10.986 1.00 79.50 101 GLN A N 1
ATOM 763 C CA . GLN A 1 101 ? -33.005 -11.404 -9.959 1.00 79.50 101 GLN A CA 1
ATOM 764 C C . GLN A 1 101 ? -32.026 -11.258 -8.775 1.00 79.50 101 GLN A C 1
ATOM 766 O O . GLN A 1 101 ? -31.215 -12.161 -8.534 1.00 79.50 101 GLN A O 1
ATOM 771 N N . PRO A 1 102 ? -32.068 -10.136 -8.028 1.00 76.44 102 PRO A N 1
ATOM 772 C CA . PRO A 1 102 ? -31.180 -9.927 -6.890 1.00 76.44 102 PRO A CA 1
ATOM 773 C C . PRO A 1 102 ? -31.400 -11.001 -5.815 1.00 76.44 102 PRO A C 1
ATOM 775 O O . PRO A 1 102 ? -32.509 -11.208 -5.329 1.00 76.44 102 PRO A O 1
ATOM 778 N N . SER A 1 103 ? -30.321 -11.690 -5.439 1.00 74.31 103 SER A N 1
ATOM 779 C CA . SER A 1 103 ? -30.314 -12.685 -4.364 1.00 74.31 103 SER A CA 1
ATOM 780 C C . SER A 1 103 ? -29.797 -12.038 -3.085 1.00 74.31 103 SER A C 1
ATOM 782 O O . SER A 1 103 ? -28.598 -11.794 -2.945 1.00 74.31 103 SER A O 1
ATOM 784 N N . PHE A 1 104 ? -30.706 -11.782 -2.149 1.00 74.56 104 PHE A N 1
ATOM 785 C CA . PHE A 1 104 ? -30.370 -11.289 -0.817 1.00 74.56 104 PHE A CA 1
ATOM 786 C C . PHE A 1 104 ? -30.151 -12.464 0.140 1.00 74.56 104 PHE A C 1
ATOM 788 O O . PHE A 1 104 ? -30.910 -13.433 0.133 1.00 74.56 104 PHE A O 1
ATOM 795 N N . SER A 1 105 ? -29.108 -12.392 0.964 1.00 71.88 105 SER A N 1
ATOM 796 C CA . SER A 1 105 ? -28.854 -13.350 2.041 1.00 71.88 105 SER A CA 1
ATOM 797 C C . SER A 1 105 ? -28.788 -12.620 3.376 1.00 71.88 105 SER A C 1
ATOM 799 O O . SER A 1 105 ? -28.208 -11.543 3.471 1.00 71.88 105 SER A O 1
ATOM 801 N N . ILE A 1 106 ? -29.356 -13.227 4.418 1.00 76.12 106 ILE A N 1
ATOM 802 C CA . ILE A 1 106 ? -29.423 -12.648 5.773 1.00 76.12 106 ILE A CA 1
ATOM 803 C C . ILE A 1 106 ? -28.021 -12.493 6.391 1.00 76.12 106 ILE A C 1
ATOM 805 O O . ILE A 1 106 ? -27.772 -11.575 7.165 1.00 76.12 106 ILE A O 1
ATOM 809 N N . LYS A 1 107 ? -27.072 -13.357 6.012 1.00 66.75 107 LYS A N 1
ATOM 810 C CA . LYS A 1 107 ? -25.655 -13.256 6.382 1.00 66.75 107 LYS A CA 1
ATOM 811 C C . LYS A 1 107 ? -24.853 -12.825 5.156 1.00 66.75 107 LYS A C 1
ATOM 813 O O . LYS A 1 107 ? -25.042 -13.390 4.076 1.00 66.75 107 LYS A O 1
ATOM 818 N N . GLY A 1 108 ? -23.967 -11.839 5.304 1.00 64.44 108 GLY A N 1
ATOM 819 C CA . GLY A 1 108 ? -23.079 -11.405 4.225 1.00 64.44 108 GLY A CA 1
ATOM 820 C C . GLY A 1 108 ? -22.236 -12.578 3.721 1.00 64.44 108 GLY A C 1
ATOM 821 O O . GLY A 1 108 ? -21.503 -13.194 4.496 1.00 64.44 108 GLY A O 1
ATOM 822 N N . ARG A 1 109 ? -22.347 -12.912 2.428 1.00 63.41 109 ARG A N 1
ATOM 823 C CA . ARG A 1 109 ? -21.462 -13.891 1.787 1.00 63.41 109 ARG A CA 1
ATOM 824 C C . ARG A 1 109 ? -20.097 -13.249 1.576 1.00 63.41 109 ARG A C 1
ATOM 826 O O . ARG A 1 109 ? -19.843 -12.591 0.573 1.00 63.41 109 ARG A O 1
ATOM 833 N N . SER A 1 110 ? -19.242 -13.401 2.572 1.00 62.97 110 SER A N 1
ATOM 834 C CA . SER A 1 110 ? -17.831 -13.056 2.489 1.00 62.97 110 SER A CA 1
ATOM 835 C C . SER A 1 110 ? -17.134 -13.994 1.493 1.00 62.97 110 SER A C 1
ATOM 837 O O . SER A 1 110 ? -17.329 -15.204 1.551 1.00 62.97 110 SER A O 1
ATOM 839 N N . LYS A 1 111 ? -16.318 -13.447 0.577 1.00 58.88 111 LYS A N 1
ATOM 840 C CA . LYS A 1 111 ? -15.403 -14.253 -0.264 1.00 58.88 111 LYS A CA 1
ATOM 841 C C . LYS A 1 111 ? -14.317 -14.944 0.569 1.00 58.88 111 LYS A C 1
ATOM 843 O O . LYS A 1 111 ? -13.730 -15.919 0.122 1.00 58.88 111 LYS A O 1
ATOM 848 N N . LEU A 1 112 ? -14.049 -14.415 1.761 1.00 56.91 112 LEU A N 1
ATOM 849 C CA . LEU A 1 112 ? -13.218 -15.044 2.778 1.00 56.91 112 LEU A CA 1
ATOM 850 C C . LEU A 1 112 ? -14.116 -16.031 3.530 1.00 56.91 112 LEU A C 1
ATOM 852 O O . LEU A 1 112 ? -15.160 -15.623 4.044 1.00 56.91 112 LEU A O 1
ATOM 856 N N . GLY A 1 113 ? -13.768 -17.314 3.529 1.00 61.53 113 GLY A N 1
ATOM 857 C CA . GLY A 1 113 ? -14.577 -18.361 4.151 1.00 61.53 113 GLY A CA 1
ATOM 858 C C . GLY A 1 113 ? -14.746 -18.207 5.670 1.00 61.53 113 GLY A C 1
ATOM 859 O O . GLY A 1 113 ? -14.448 -17.168 6.271 1.00 61.53 113 GLY A O 1
ATOM 860 N N . SER A 1 114 ? -15.256 -19.262 6.309 1.00 59.47 114 SER A N 1
ATOM 861 C CA . SER A 1 114 ? -15.299 -19.364 7.774 1.00 59.47 114 SER A CA 1
ATOM 862 C C . SER A 1 114 ? -13.895 -19.196 8.380 1.00 59.47 114 SER A C 1
ATOM 864 O O . SER A 1 114 ? -12.899 -19.357 7.684 1.00 59.47 114 SER A O 1
ATOM 866 N N . PHE A 1 115 ? -13.776 -18.926 9.685 1.00 54.53 115 PHE A N 1
ATOM 867 C CA . PHE A 1 115 ? -12.471 -18.906 10.372 1.00 54.53 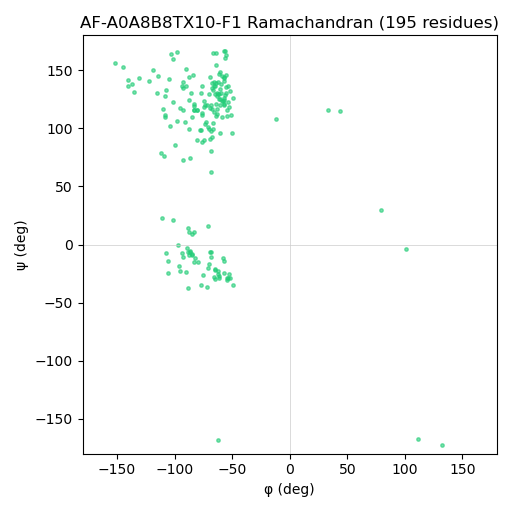115 PHE A CA 1
ATOM 868 C C . PHE A 1 115 ? -11.670 -20.206 10.154 1.00 54.53 115 PHE A C 1
ATOM 870 O O . PHE A 1 115 ? -10.447 -20.175 10.124 1.00 54.53 115 PHE A O 1
ATOM 877 N N . SER A 1 116 ? -12.366 -21.328 9.942 1.00 59.62 116 SER A N 1
ATOM 878 C CA . SER A 1 116 ? -11.788 -22.626 9.580 1.00 59.62 116 SER A CA 1
ATOM 879 C C . SER A 1 116 ? -11.317 -22.738 8.121 1.00 59.62 116 SER A C 1
ATOM 881 O O . SER A 1 116 ? -10.431 -23.536 7.846 1.00 59.62 116 SER A O 1
ATOM 883 N N . ASP A 1 117 ? -11.892 -21.961 7.199 1.00 55.38 117 ASP A N 1
ATOM 884 C CA . ASP A 1 117 ? -11.533 -21.949 5.767 1.00 55.38 117 ASP A CA 1
ATOM 885 C C . ASP A 1 117 ? -10.534 -20.833 5.420 1.00 55.38 117 ASP A C 1
ATOM 887 O O . ASP A 1 117 ? -9.894 -20.852 4.370 1.00 55.38 117 ASP A O 1
ATOM 891 N N . ASP A 1 118 ? -10.415 -19.825 6.282 1.00 60.34 118 ASP A N 1
ATOM 892 C CA . ASP A 1 118 ? -9.556 -18.665 6.088 1.00 60.34 118 ASP A CA 1
ATOM 893 C C . ASP A 1 118 ? -8.186 -18.899 6.740 1.00 60.34 118 ASP A C 1
ATOM 895 O O . ASP A 1 118 ? -7.848 -18.301 7.765 1.00 60.34 118 ASP A O 1
ATOM 899 N N . LEU A 1 119 ? -7.374 -19.768 6.121 1.00 57.12 119 LEU A N 1
ATOM 900 C CA . LEU A 1 119 ? -5.988 -20.037 6.545 1.00 57.12 119 LEU A CA 1
ATOM 901 C C . LEU A 1 119 ? -5.111 -18.769 6.577 1.00 57.12 119 LEU A C 1
ATOM 903 O O . LEU A 1 119 ? -4.028 -18.780 7.159 1.00 57.12 119 LEU A O 1
ATOM 907 N N . HIS A 1 120 ? -5.560 -17.666 5.970 1.00 57.78 120 HIS A N 1
ATOM 908 C CA . HIS A 1 120 ? -4.861 -16.383 5.990 1.00 57.78 120 HIS A CA 1
ATOM 909 C C . HIS A 1 120 ? -5.075 -15.599 7.297 1.00 57.78 120 HIS A C 1
ATOM 911 O O . HIS A 1 120 ? -4.323 -14.659 7.564 1.00 57.78 120 HIS A O 1
ATOM 917 N N . LYS A 1 121 ? -6.065 -15.961 8.127 1.00 59.34 121 LYS A N 1
ATOM 918 C CA . LYS A 1 121 ? -6.341 -15.288 9.412 1.00 59.34 121 LYS A CA 1
ATOM 919 C C . LYS A 1 121 ? -5.488 -15.772 10.575 1.00 59.34 121 LYS A C 1
ATOM 921 O O . LYS A 1 121 ? -5.417 -15.084 11.591 1.00 59.34 121 LYS A O 1
ATOM 926 N N . THR A 1 122 ? -4.820 -16.908 10.430 1.00 61.12 122 THR A N 1
ATOM 927 C CA . THR A 1 122 ? -3.741 -17.324 11.323 1.00 61.12 122 THR A CA 1
ATOM 928 C C . THR A 1 122 ? -2.430 -16.998 10.621 1.00 61.12 122 THR A C 1
ATOM 930 O O . THR A 1 122 ? -1.912 -17.858 9.904 1.00 61.12 122 THR A O 1
ATOM 933 N N . PRO A 1 123 ? -1.906 -15.760 10.741 1.00 67.38 123 PRO A N 1
ATOM 934 C CA . PRO A 1 123 ? -0.586 -15.472 10.213 1.00 67.38 123 PRO A CA 1
ATOM 935 C C . PRO A 1 123 ? 0.371 -16.495 10.824 1.00 67.38 123 PRO A C 1
ATOM 937 O O . PRO A 1 123 ? 0.541 -16.551 12.040 1.00 67.38 123 PRO A O 1
ATOM 940 N N . GLY A 1 124 ? 0.952 -17.352 9.982 1.00 69.94 124 GLY A N 1
ATOM 941 C CA . GLY A 1 124 ? 2.006 -18.252 10.428 1.00 69.94 124 GLY A CA 1
ATOM 942 C C . GLY A 1 124 ? 3.152 -17.444 11.051 1.00 69.94 124 GLY A C 1
ATOM 943 O O . GLY A 1 124 ? 3.234 -16.231 10.849 1.00 69.94 124 GLY A O 1
ATOM 944 N N . PRO A 1 125 ? 4.091 -18.079 11.763 1.00 66.56 125 PRO A N 1
ATOM 945 C CA . PRO A 1 125 ? 5.208 -17.373 12.399 1.00 66.56 125 PRO A CA 1
ATOM 946 C C . PRO A 1 125 ? 6.006 -16.473 11.430 1.00 66.56 125 PRO A C 1
ATOM 948 O O . PRO A 1 125 ? 6.562 -15.465 11.848 1.00 66.56 125 PRO A O 1
ATOM 951 N N . ALA A 1 126 ? 5.999 -16.774 10.125 1.00 68.94 126 ALA A N 1
ATOM 952 C CA . ALA A 1 126 ? 6.625 -15.967 9.073 1.00 68.94 126 ALA A CA 1
ATOM 953 C C . ALA A 1 126 ? 5.764 -14.805 8.520 1.00 68.94 126 ALA A C 1
ATOM 955 O O . ALA A 1 126 ? 6.253 -14.008 7.724 1.00 68.94 126 ALA A O 1
ATOM 956 N N . ALA A 1 127 ? 4.488 -14.703 8.895 1.00 72.44 127 ALA A N 1
ATOM 957 C CA . ALA A 1 127 ? 3.566 -13.665 8.427 1.00 72.44 127 ALA A CA 1
ATOM 958 C C . ALA A 1 127 ? 3.516 -12.437 9.353 1.00 72.44 127 ALA A C 1
ATOM 960 O O . ALA A 1 127 ? 2.972 -11.397 8.970 1.00 72.44 127 ALA A O 1
ATOM 961 N N . TYR A 1 128 ? 4.111 -12.518 10.548 1.00 76.56 128 TYR A N 1
ATOM 962 C CA . TYR A 1 128 ? 4.320 -11.344 11.386 1.00 76.56 128 TYR A CA 1
ATOM 963 C C . TYR A 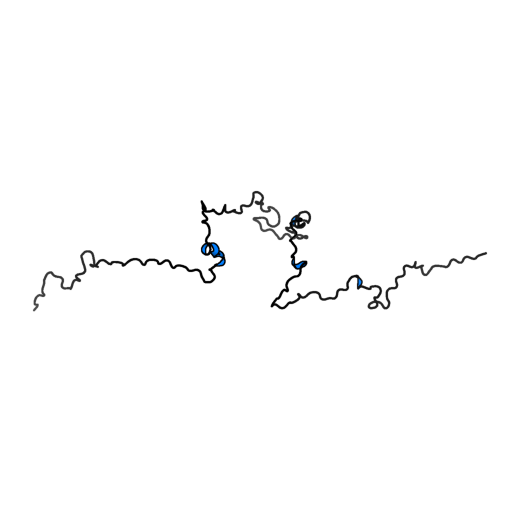1 128 ? 5.349 -10.427 10.727 1.00 76.56 128 TYR A C 1
ATOM 965 O O . TYR A 1 128 ? 6.496 -10.801 10.487 1.00 76.56 128 TYR A O 1
ATOM 973 N N . ARG A 1 129 ? 4.933 -9.195 10.428 1.00 74.00 129 ARG A N 1
ATOM 974 C CA . ARG A 1 129 ? 5.864 -8.153 9.996 1.00 74.00 129 ARG A CA 1
ATOM 975 C C . ARG A 1 129 ? 6.801 -7.819 11.150 1.00 74.00 129 ARG A C 1
ATOM 977 O O . ARG A 1 129 ? 6.361 -7.710 12.292 1.00 74.00 129 ARG A O 1
ATOM 984 N N . GLN A 1 130 ? 8.077 -7.616 10.834 1.00 77.31 130 GLN A N 1
ATOM 985 C CA . GLN A 1 130 ? 9.023 -7.062 11.795 1.00 77.31 130 GLN A CA 1
ATOM 986 C C . GLN A 1 130 ? 8.491 -5.709 12.275 1.00 77.31 130 GLN A C 1
ATOM 988 O O . GLN A 1 130 ? 8.147 -4.844 11.466 1.00 77.31 130 GLN A O 1
ATOM 993 N N . THR A 1 131 ? 8.377 -5.551 13.592 1.00 80.75 131 THR A N 1
ATOM 994 C CA . THR A 1 131 ? 8.006 -4.276 14.204 1.00 80.75 131 THR A CA 1
ATOM 995 C C . THR A 1 131 ? 9.062 -3.234 13.872 1.00 80.75 131 THR A C 1
ATOM 997 O O . THR A 1 131 ? 10.256 -3.538 13.906 1.00 80.75 131 THR A O 1
ATOM 1000 N N . ASP A 1 132 ? 8.633 -2.006 13.586 1.00 81.56 132 ASP A N 1
ATOM 1001 C CA . ASP A 1 132 ? 9.563 -0.900 13.388 1.00 81.56 132 ASP A CA 1
ATOM 1002 C C . ASP A 1 132 ? 10.451 -0.746 14.636 1.00 81.56 132 ASP A C 1
ATOM 1004 O O . ASP A 1 132 ? 9.972 -0.687 15.770 1.00 81.56 132 ASP A O 1
ATOM 1008 N N . VAL A 1 133 ? 11.764 -0.702 14.427 1.00 82.75 133 VAL A N 1
ATOM 1009 C CA . VAL A 1 133 ? 12.774 -0.599 15.489 1.00 82.75 133 VAL A CA 1
ATOM 1010 C C . VAL A 1 133 ? 12.608 0.707 16.274 1.00 82.75 133 VAL A C 1
ATOM 1012 O O . VAL A 1 133 ? 12.953 0.779 17.452 1.00 82.75 133 VAL A O 1
ATOM 1015 N N . GLN A 1 134 ? 12.022 1.725 15.644 1.00 80.56 134 GLN A N 1
ATOM 1016 C CA . GLN A 1 134 ? 11.705 3.014 16.260 1.00 80.56 134 GLN A CA 1
ATOM 1017 C C . GLN A 1 134 ? 10.573 2.941 17.303 1.00 80.56 134 GLN A C 1
ATOM 1019 O O . GLN A 1 134 ? 10.281 3.943 17.948 1.00 80.56 134 GLN A O 1
ATOM 1024 N N . VAL A 1 135 ? 9.917 1.783 17.459 1.00 82.88 135 VAL A N 1
ATOM 1025 C CA . VAL A 1 135 ? 8.946 1.536 18.541 1.00 82.88 135 VAL A CA 1
ATOM 1026 C C . VAL A 1 135 ? 9.657 1.273 19.870 1.00 82.88 135 VAL A C 1
ATOM 1028 O O . VAL A 1 135 ? 9.153 1.660 20.918 1.00 82.88 135 VAL A O 1
ATOM 1031 N N . THR A 1 136 ? 10.822 0.623 19.842 1.00 81.56 136 THR A N 1
ATOM 1032 C CA . THR A 1 136 ? 11.581 0.258 21.051 1.00 81.56 136 THR A CA 1
ATOM 1033 C C . THR A 1 136 ? 12.811 1.129 21.272 1.00 81.56 136 THR A C 1
ATOM 1035 O O . THR A 1 136 ? 13.274 1.259 22.404 1.00 81.56 136 THR A O 1
ATOM 1038 N N . LYS A 1 137 ? 13.354 1.731 20.210 1.00 87.38 137 LYS A N 1
ATOM 1039 C CA . LYS A 1 137 ? 14.518 2.622 20.272 1.00 87.38 137 LYS A CA 1
ATOM 1040 C C . LYS A 1 137 ? 14.113 4.086 20.155 1.00 87.38 137 LYS A C 1
ATOM 1042 O O . LYS A 1 137 ? 13.024 4.419 19.701 1.00 87.38 137 LYS A O 1
ATOM 1047 N N . PHE A 1 138 ? 15.042 4.961 20.533 1.00 85.31 138 PHE A N 1
ATOM 1048 C CA . PHE A 1 138 ? 14.892 6.400 20.357 1.00 85.31 138 PHE A CA 1
ATOM 1049 C C . PHE A 1 138 ? 14.651 6.758 18.888 1.00 85.31 138 PHE A C 1
ATOM 1051 O O . PHE A 1 138 ? 15.497 6.495 18.032 1.00 85.31 138 PHE A O 1
ATOM 1058 N N . LYS A 1 139 ? 13.504 7.396 18.635 1.00 85.88 139 LYS A N 1
ATOM 1059 C CA . LYS A 1 139 ? 13.102 7.904 17.326 1.00 85.88 139 LYS A CA 1
ATOM 1060 C C . LYS A 1 139 ? 13.499 9.363 17.161 1.00 85.88 139 LYS A C 1
ATOM 1062 O O . LYS A 1 139 ? 13.300 10.172 18.063 1.00 85.88 139 LYS A O 1
ATOM 1067 N N . ALA A 1 140 ? 14.035 9.703 15.990 1.00 86.94 140 ALA A N 1
ATOM 1068 C CA . ALA A 1 140 ? 14.320 11.087 15.630 1.00 86.94 140 ALA A CA 1
ATOM 1069 C C . ALA A 1 140 ? 13.025 11.932 15.614 1.00 86.94 140 ALA A C 1
ATOM 1071 O O . ALA A 1 140 ? 11.960 11.413 15.255 1.00 86.94 140 ALA A O 1
ATOM 1072 N N . PRO A 1 141 ? 13.089 13.226 15.979 1.00 87.50 141 PRO A N 1
ATOM 1073 C CA . PRO A 1 141 ? 11.919 14.098 15.962 1.00 87.50 141 PRO A CA 1
ATOM 1074 C C . PRO A 1 141 ? 11.334 14.210 14.545 1.00 87.50 141 PRO A C 1
ATOM 1076 O O . PRO A 1 141 ? 12.059 14.400 13.571 1.00 87.50 141 PRO A O 1
ATOM 1079 N N . GLN A 1 142 ? 10.008 14.085 14.429 1.00 86.06 142 GLN A N 1
ATOM 1080 C CA . GLN A 1 142 ? 9.282 14.234 13.164 1.00 86.06 142 GLN A CA 1
ATOM 1081 C C . GLN A 1 142 ? 8.618 15.613 13.099 1.00 86.06 142 GLN A C 1
ATOM 1083 O O . GLN A 1 142 ? 7.806 15.965 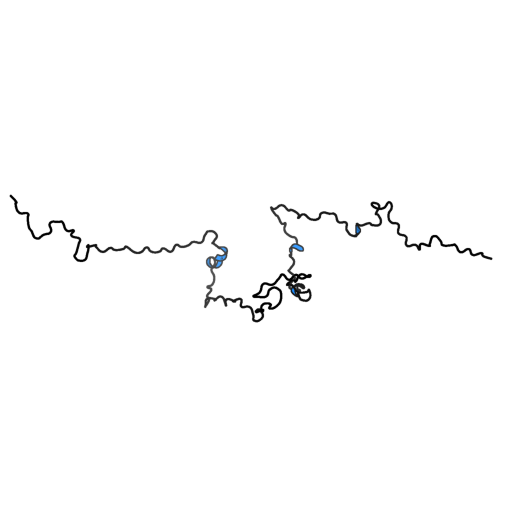13.960 1.00 86.06 142 GLN A O 1
ATOM 1088 N N . TYR A 1 143 ? 8.948 16.377 12.058 1.00 87.81 143 TYR A N 1
ATOM 1089 C CA . TYR A 1 143 ? 8.407 17.711 11.806 1.00 87.81 143 TYR A CA 1
ATOM 1090 C C . TYR A 1 143 ? 7.388 17.660 10.665 1.00 87.81 143 TYR A C 1
ATOM 1092 O O . TYR A 1 143 ? 7.562 16.925 9.696 1.00 87.81 143 TYR A O 1
ATOM 1100 N N . THR A 1 144 ? 6.317 18.441 10.778 1.00 85.00 144 THR A N 1
ATOM 1101 C CA . THR A 1 144 ? 5.309 18.613 9.727 1.00 85.00 144 THR A CA 1
ATOM 1102 C C . THR A 1 144 ? 4.946 20.088 9.626 1.00 85.00 144 THR A C 1
ATOM 1104 O O . THR A 1 144 ? 4.810 20.756 10.649 1.00 85.00 144 THR A O 1
ATOM 1107 N N . MET A 1 145 ? 4.807 20.590 8.397 1.00 88.19 145 MET A N 1
ATOM 1108 C CA . MET A 1 145 ? 4.342 21.956 8.119 1.00 88.19 145 MET A CA 1
ATOM 1109 C C . MET A 1 145 ? 2.809 22.063 8.154 1.00 88.19 145 MET A C 1
ATOM 1111 O O . MET A 1 145 ? 2.267 23.163 8.145 1.00 88.19 145 MET A O 1
ATOM 1115 N N . ALA A 1 146 ? 2.104 20.927 8.179 1.00 87.25 146 ALA A N 1
ATOM 1116 C CA . ALA A 1 146 ? 0.651 20.883 8.261 1.00 87.25 146 ALA A CA 1
ATOM 1117 C C . ALA A 1 146 ? 0.171 20.992 9.716 1.00 87.25 146 ALA A C 1
ATOM 1119 O O . ALA A 1 146 ? 0.798 20.458 10.635 1.00 87.25 146 ALA A O 1
ATOM 1120 N N . ALA A 1 147 ? -0.979 21.641 9.919 1.00 82.25 147 ALA A N 1
ATOM 1121 C CA . ALA A 1 147 ? -1.625 21.696 11.224 1.00 82.25 147 ALA A CA 1
ATOM 1122 C C . ALA A 1 147 ? -1.953 20.277 11.714 1.00 82.25 147 ALA A C 1
ATOM 1124 O O . ALA A 1 147 ? -2.556 19.476 10.997 1.00 82.25 147 ALA A O 1
ATOM 1125 N N . ARG A 1 148 ? -1.568 19.968 12.957 1.00 79.44 148 ARG A N 1
ATOM 1126 C CA . ARG A 1 148 ? -1.969 18.728 13.628 1.00 79.44 148 ARG A CA 1
ATOM 1127 C C . ARG A 1 148 ? -3.416 18.872 14.084 1.00 79.44 148 ARG A C 1
ATOM 1129 O O . ARG A 1 148 ? -3.680 19.335 15.187 1.00 79.44 148 ARG A O 1
ATOM 1136 N N . VAL A 1 149 ? -4.342 18.519 13.201 1.00 80.19 149 VAL A N 1
ATOM 1137 C CA . VAL A 1 149 ? -5.761 18.428 13.538 1.00 80.19 149 VAL A CA 1
ATOM 1138 C C . VAL A 1 149 ? -5.986 17.047 14.133 1.00 80.19 149 VAL A C 1
ATOM 1140 O O . VAL A 1 149 ? -5.890 16.041 13.431 1.00 80.19 149 VAL A O 1
ATOM 1143 N N . GLU A 1 150 ? -6.242 16.988 15.438 1.00 76.19 150 GLU A N 1
ATOM 1144 C CA . GLU A 1 150 ? -6.780 15.764 16.019 1.00 76.19 150 GLU A CA 1
ATOM 1145 C C . GLU A 1 150 ? -8.132 15.489 15.355 1.00 76.19 150 GLU A C 1
ATOM 1147 O O . GLU A 1 150 ? -8.959 16.406 15.271 1.00 76.19 150 GLU A O 1
ATOM 1152 N N . PRO A 1 151 ? -8.374 14.267 14.852 1.00 79.38 151 PRO A N 1
ATOM 1153 C CA . PRO A 1 151 ? -9.689 13.931 14.335 1.00 79.38 151 PRO A CA 1
ATOM 1154 C C . PRO A 1 151 ? -10.730 14.196 15.433 1.00 79.38 151 PRO A C 1
ATOM 1156 O O . PRO A 1 151 ? -10.419 14.003 16.613 1.00 79.38 151 PRO A O 1
ATOM 1159 N N . PRO A 1 152 ? -11.951 14.641 15.083 1.00 76.62 152 PRO A N 1
ATOM 1160 C CA . PRO A 1 152 ? -13.020 14.815 16.057 1.00 76.62 152 PRO A CA 1
ATOM 1161 C C . PRO A 1 152 ? -13.321 13.459 16.707 1.00 76.62 152 PRO A C 1
ATOM 1163 O O . PRO A 1 152 ? -14.010 12.612 16.147 1.00 76.62 152 PRO A O 1
ATOM 1166 N N . GLY A 1 153 ? -12.712 13.240 17.867 1.00 77.62 153 GLY A N 1
ATOM 1167 C CA . GLY A 1 153 ? -12.870 12.061 18.699 1.00 77.62 153 GLY A CA 1
ATOM 1168 C C . GLY A 1 153 ? -13.802 12.349 19.866 1.00 77.62 153 GLY A C 1
ATOM 1169 O O . GLY A 1 153 ? -14.014 13.498 20.256 1.00 77.62 153 GLY A O 1
ATOM 1170 N N . ASP A 1 154 ? -14.350 11.283 20.433 1.00 78.38 154 ASP A N 1
ATOM 1171 C CA . ASP A 1 154 ? -15.185 11.349 21.622 1.00 78.38 154 ASP A CA 1
ATOM 1172 C C . ASP A 1 154 ? -14.335 11.753 22.839 1.00 78.38 154 ASP A C 1
ATOM 1174 O O . ASP A 1 154 ? -13.639 10.932 23.434 1.00 78.38 154 ASP A O 1
ATOM 1178 N N . LYS A 1 155 ? -14.364 13.047 23.176 1.00 73.38 155 LYS A N 1
ATOM 1179 C CA . LYS A 1 155 ? -13.680 13.628 24.343 1.00 73.38 155 LYS A CA 1
ATOM 1180 C C . LYS A 1 155 ? -14.493 13.481 25.632 1.00 73.38 155 LYS A C 1
ATOM 1182 O O . LYS A 1 155 ? -14.158 14.119 26.630 1.00 73.38 155 LYS A O 1
ATOM 1187 N N . THR A 1 156 ? -15.571 12.689 25.633 1.00 81.56 156 THR A N 1
ATOM 1188 C CA . THR A 1 156 ? -16.290 12.428 26.880 1.00 81.56 156 THR A CA 1
ATOM 1189 C C . THR A 1 156 ? -15.382 11.686 27.853 1.00 81.56 156 THR A C 1
ATOM 1191 O O . THR A 1 156 ? -14.780 10.658 27.540 1.00 81.56 156 THR A O 1
ATOM 1194 N N . LEU A 1 157 ? -15.276 12.231 29.064 1.00 78.19 157 LEU A N 1
ATOM 1195 C CA . LEU A 1 157 ? -14.598 11.583 30.176 1.00 78.19 157 LEU A CA 1
ATOM 1196 C C . LEU A 1 157 ? -15.445 10.385 30.604 1.00 78.19 157 LEU A C 1
ATOM 1198 O O . LEU A 1 157 ? -16.358 10.516 31.417 1.00 78.19 157 LEU A O 1
ATOM 1202 N N . LYS A 1 158 ? -15.173 9.222 30.011 1.00 80.19 158 LYS A N 1
ATOM 1203 C CA . LYS A 1 158 ? -15.820 7.967 30.389 1.00 80.19 158 LYS A CA 1
ATOM 1204 C C . LYS A 1 158 ? -15.190 7.494 31.699 1.00 80.19 158 LYS A C 1
ATOM 1206 O O . LYS A 1 158 ? -14.005 7.154 31.689 1.00 80.19 158 LYS A O 1
ATOM 1211 N N . PRO A 1 159 ? -15.926 7.504 32.825 1.00 84.69 159 PRO A N 1
ATOM 1212 C CA . PRO A 1 159 ? -15.413 6.962 34.075 1.00 84.69 159 PRO A CA 1
ATOM 1213 C C . PRO A 1 159 ? -14.978 5.510 33.858 1.00 84.69 159 PRO A C 1
ATOM 1215 O O . PRO A 1 159 ? -15.660 4.732 33.193 1.00 84.69 159 PRO A O 1
ATOM 1218 N N . GLY A 1 160 ? -13.808 5.153 34.388 1.00 82.75 160 GLY A N 1
ATOM 1219 C CA . GLY A 1 160 ? -13.358 3.766 34.381 1.00 82.75 160 GLY A CA 1
ATOM 1220 C C . GLY A 1 160 ? -14.294 2.878 35.213 1.00 82.75 160 GLY A C 1
ATOM 1221 O O . GLY A 1 160 ? -15.049 3.387 36.043 1.00 82.75 160 GLY A O 1
ATOM 1222 N N . PRO A 1 161 ? -14.216 1.546 35.071 1.00 79.19 161 PRO A N 1
ATOM 1223 C CA . PRO A 1 161 ? -15.093 0.618 35.790 1.00 79.19 161 PRO A CA 1
ATOM 1224 C C . PRO A 1 161 ? -15.072 0.807 37.320 1.00 79.19 161 PRO A C 1
ATOM 1226 O O . PRO A 1 161 ? -16.100 0.632 37.963 1.00 79.19 161 PRO A O 1
ATOM 1229 N N . GLY A 1 162 ? -13.946 1.242 37.901 1.00 79.94 162 GLY A N 1
ATOM 1230 C CA . GLY A 1 162 ? -13.820 1.548 39.335 1.00 79.94 162 GLY A CA 1
ATOM 1231 C C . GLY A 1 162 ? -14.220 2.970 39.754 1.00 79.94 162 GLY A C 1
ATOM 1232 O O . GLY A 1 162 ? -14.249 3.266 40.943 1.00 79.94 162 GLY A O 1
ATOM 1233 N N . ALA A 1 163 ? -14.521 3.864 38.809 1.00 83.44 163 ALA A N 1
ATOM 1234 C CA . ALA A 1 163 ? -14.981 5.225 39.106 1.00 83.44 163 ALA A CA 1
ATOM 1235 C C . ALA A 1 163 ? -16.503 5.290 39.339 1.00 83.44 163 ALA A C 1
ATOM 1237 O O . ALA A 1 163 ? -17.025 6.307 39.797 1.00 83.44 163 ALA A O 1
ATOM 1238 N N . HIS A 1 164 ? -17.224 4.201 39.064 1.00 81.69 164 HIS A N 1
ATOM 1239 C CA . HIS A 1 164 ? -18.633 4.072 39.406 1.00 81.69 164 HIS A CA 1
ATOM 1240 C C . HIS A 1 164 ? -18.779 3.678 40.882 1.00 81.69 164 HIS A C 1
ATOM 1242 O O . HIS A 1 164 ? -18.367 2.598 41.287 1.00 81.69 164 HIS A O 1
ATOM 1248 N N . SER A 1 165 ? -19.384 4.548 41.693 1.00 79.25 165 SER A N 1
ATOM 1249 C CA . SER A 1 165 ? -19.722 4.272 43.100 1.00 79.25 165 SER A CA 1
ATOM 1250 C C . SER A 1 165 ? -21.245 4.183 43.272 1.00 79.25 165 SER A C 1
ATOM 1252 O O . SER A 1 165 ? -21.862 5.155 43.716 1.00 79.25 165 SER A O 1
ATOM 1254 N N . PRO A 1 166 ? -21.883 3.049 42.915 1.00 77.00 166 PRO A N 1
ATOM 1255 C CA . PRO A 1 166 ? -23.340 2.892 43.016 1.00 77.00 166 PRO A CA 1
ATOM 1256 C C . PRO A 1 166 ? -23.855 3.004 44.461 1.00 77.00 166 PRO A C 1
ATOM 1258 O O . PRO A 1 166 ? -25.007 3.364 44.691 1.00 77.00 166 PRO A O 1
ATOM 1261 N N . GLU A 1 167 ? -22.986 2.759 45.440 1.00 76.62 167 GLU A N 1
ATOM 1262 C CA . GLU A 1 167 ? -23.269 2.879 46.873 1.00 76.62 167 GLU A CA 1
ATOM 1263 C C . GLU A 1 167 ? -23.442 4.333 47.336 1.00 76.62 167 GLU A C 1
ATOM 1265 O O . GLU A 1 167 ? -24.002 4.577 48.397 1.00 76.62 167 GLU A O 1
ATOM 1270 N N . LYS A 1 168 ? -22.996 5.319 46.545 1.00 74.06 168 LYS A N 1
ATOM 1271 C CA . LYS A 1 168 ? -23.014 6.751 46.900 1.00 74.06 168 LYS A CA 1
ATOM 1272 C C . LYS A 1 168 ? -24.011 7.558 46.063 1.00 74.06 168 LYS A C 1
ATOM 1274 O O . LYS A 1 168 ? -23.853 8.763 45.886 1.00 74.06 168 LYS A O 1
ATOM 1279 N N . VAL A 1 169 ? -25.029 6.901 45.507 1.00 79.06 169 VAL A N 1
ATOM 1280 C CA . VAL A 1 169 ? -26.021 7.552 44.640 1.00 79.06 169 VAL A CA 1
ATOM 1281 C C . VAL A 1 169 ? -27.037 8.327 45.482 1.00 79.06 169 VAL A C 1
ATOM 1283 O O . VAL A 1 169 ? -28.001 7.757 45.987 1.00 79.06 169 VAL A O 1
ATOM 1286 N N . THR A 1 170 ? -26.831 9.639 45.592 1.00 76.62 170 THR A N 1
ATOM 1287 C CA . THR A 1 170 ? -27.757 10.598 46.231 1.00 76.62 170 THR A CA 1
ATOM 1288 C C . THR A 1 170 ? -28.482 11.502 45.227 1.00 76.62 170 THR A C 1
ATOM 1290 O O . THR A 1 170 ? -29.394 12.236 45.585 1.00 76.62 170 THR A O 1
ATOM 1293 N N . MET A 1 171 ? -28.104 11.446 43.944 1.00 76.25 171 MET A N 1
ATOM 1294 C CA . MET A 1 171 ? -28.715 12.261 42.882 1.00 76.25 171 MET A CA 1
ATOM 1295 C C . MET A 1 171 ? -30.140 11.817 42.523 1.00 76.25 171 MET A C 1
ATOM 1297 O O . MET A 1 171 ? -30.985 12.651 42.228 1.00 76.25 171 MET A O 1
ATOM 1301 N N . THR A 1 172 ? -30.412 10.510 42.533 1.00 80.12 172 THR A N 1
ATOM 1302 C CA . THR A 1 172 ? -31.731 9.931 42.202 1.00 80.12 172 THR A CA 1
ATOM 1303 C C . THR A 1 172 ? -32.496 9.424 43.417 1.00 80.12 172 THR A C 1
ATOM 1305 O O . THR A 1 172 ? -33.686 9.141 43.310 1.00 80.12 172 THR A O 1
ATOM 1308 N N . LYS A 1 173 ? -31.834 9.281 44.569 1.00 73.88 173 LYS A N 1
ATOM 1309 C CA . LYS A 1 173 ? -32.431 8.771 45.806 1.00 73.88 173 LYS A CA 1
ATOM 1310 C C . LYS A 1 173 ? -32.095 9.708 46.965 1.00 73.88 173 LYS A C 1
ATOM 1312 O O . LYS A 1 173 ? -30.967 10.183 47.027 1.00 73.88 173 LYS A O 1
ATOM 1317 N N . PRO A 1 174 ? -33.022 9.922 47.914 1.00 79.69 174 PRO A N 1
ATOM 1318 C CA . PRO A 1 174 ? -32.785 10.795 49.064 1.00 79.69 174 PRO A CA 1
ATOM 1319 C C . PRO A 1 174 ? -31.691 10.269 50.009 1.00 79.69 174 PRO A C 1
ATOM 1321 O O . PRO A 1 174 ? -31.108 11.039 50.763 1.00 79.69 174 PRO A O 1
ATOM 1324 N N . CYS A 1 175 ? -31.396 8.966 49.975 1.00 77.25 175 CYS A N 1
ATOM 1325 C CA . CYS A 1 175 ? -30.340 8.341 50.762 1.00 77.25 175 CYS A CA 1
ATOM 1326 C C . CYS A 1 175 ? -29.678 7.205 49.966 1.00 77.25 175 CYS A C 1
ATOM 1328 O O . CYS A 1 175 ? -30.311 6.588 49.102 1.00 77.25 175 CYS A O 1
ATOM 1330 N N . ALA A 1 176 ? -28.407 6.939 50.277 1.00 77.38 176 ALA A N 1
ATOM 1331 C CA . ALA A 1 176 ? -27.654 5.807 49.752 1.00 77.38 176 ALA A CA 1
ATOM 1332 C C . ALA A 1 176 ? -28.365 4.474 50.069 1.00 77.38 176 ALA A C 1
ATOM 1334 O O . ALA A 1 176 ? -28.969 4.336 51.135 1.00 77.38 176 ALA A O 1
ATOM 1335 N N . PRO A 1 177 ? -28.322 3.480 49.163 1.00 76.75 177 PRO A N 1
ATOM 1336 C CA . PRO A 1 177 ? -28.964 2.193 49.398 1.00 76.75 177 PRO A CA 1
ATOM 1337 C C . PRO A 1 177 ? -28.325 1.474 50.594 1.00 76.75 177 PRO A C 1
ATOM 1339 O O . PRO A 1 177 ? -27.162 1.086 50.547 1.00 76.75 177 PRO A O 1
ATOM 1342 N N . ILE A 1 178 ? -29.113 1.256 51.647 1.00 77.12 178 ILE A N 1
ATOM 1343 C CA . ILE A 1 178 ? -28.736 0.419 52.787 1.00 77.12 178 ILE A CA 1
ATOM 1344 C C . ILE A 1 178 ? -29.206 -1.002 52.477 1.00 77.12 178 ILE A C 1
ATOM 1346 O O . ILE A 1 178 ? -30.404 -1.288 52.491 1.00 77.12 178 ILE A O 1
ATOM 1350 N N . VAL A 1 179 ? -28.266 -1.885 52.143 1.00 74.00 179 VAL A N 1
ATOM 1351 C CA . VAL A 1 179 ? -28.560 -3.293 51.854 1.00 74.00 179 VAL A CA 1
ATOM 1352 C C . VAL A 1 179 ? -28.336 -4.104 53.126 1.00 74.00 179 VAL A C 1
ATOM 1354 O O . VAL A 1 179 ? -27.222 -4.162 53.639 1.00 74.00 179 VAL A O 1
ATOM 1357 N N . THR A 1 180 ? -29.390 -4.730 53.647 1.00 75.94 180 THR A N 1
ATOM 1358 C CA . THR A 1 180 ? -29.300 -5.675 54.765 1.00 75.94 180 THR A CA 1
ATOM 1359 C C . THR A 1 180 ? -29.539 -7.094 54.257 1.00 75.94 180 THR A C 1
ATOM 1361 O O . THR A 1 180 ? -30.544 -7.371 53.607 1.00 75.94 180 THR A O 1
ATOM 1364 N N . PHE A 1 181 ? -28.618 -8.008 54.570 1.00 76.12 181 PHE A N 1
ATOM 1365 C CA . PHE A 1 181 ? -28.751 -9.448 54.289 1.00 76.12 181 PHE A CA 1
ATOM 1366 C C . PHE A 1 181 ? -29.449 -10.209 55.429 1.00 76.12 181 PHE A C 1
ATOM 1368 O O . PHE A 1 181 ? -29.379 -11.432 55.506 1.00 76.12 181 PHE A O 1
ATOM 1375 N N . GLY A 1 182 ? -30.096 -9.487 56.346 1.00 77.94 182 GLY A N 1
ATOM 1376 C CA . GLY A 1 182 ? -30.788 -10.086 57.479 1.00 77.94 182 GLY A CA 1
ATOM 1377 C C . GLY A 1 182 ? -32.034 -10.852 57.042 1.00 77.94 182 GLY A C 1
ATOM 1378 O O . GLY A 1 182 ? -32.753 -10.424 56.136 1.00 77.94 182 GLY A O 1
ATOM 1379 N N . ILE A 1 183 ? -32.307 -11.964 57.726 1.00 72.19 183 ILE A N 1
ATOM 1380 C CA . ILE A 1 183 ? -33.586 -12.672 57.643 1.00 72.19 183 ILE A CA 1
ATOM 1381 C C . ILE A 1 183 ? -34.675 -11.682 58.074 1.00 72.19 183 ILE A C 1
ATOM 1383 O O . ILE A 1 183 ? -34.747 -11.284 59.238 1.00 72.19 183 ILE A O 1
ATOM 1387 N N . LYS A 1 184 ? -35.495 -11.236 57.117 1.00 66.38 184 LYS A N 1
ATOM 1388 C CA . LYS A 1 184 ? -36.678 -10.421 57.397 1.00 66.38 184 LYS A CA 1
ATOM 1389 C C . LYS A 1 184 ? -37.753 -11.364 57.916 1.00 66.38 184 LYS A C 1
ATOM 1391 O O . LYS A 1 184 ? -38.387 -12.068 57.136 1.00 66.38 184 LYS A O 1
ATOM 1396 N N . HIS A 1 185 ? -37.900 -11.426 59.232 1.00 66.81 185 HIS A N 1
ATOM 1397 C CA . HIS A 1 185 ? -39.028 -12.112 59.846 1.00 66.81 185 HIS A CA 1
ATOM 1398 C C . HIS A 1 185 ? -40.296 -11.353 59.445 1.00 66.81 185 HIS A C 1
ATOM 1400 O O . HIS A 1 185 ? -40.281 -10.124 59.400 1.00 66.81 185 HIS A O 1
ATOM 1406 N N . SER A 1 186 ? -41.358 -12.071 59.077 1.00 74.00 186 SER A N 1
ATOM 1407 C CA . SER A 1 186 ? -42.636 -11.437 58.750 1.00 74.00 186 SER A CA 1
ATOM 1408 C C . SER A 1 186 ? -43.113 -10.593 59.930 1.00 74.00 186 SER A C 1
ATOM 1410 O O . SER A 1 186 ? -43.003 -11.053 61.068 1.00 74.00 186 SER A O 1
ATOM 1412 N N . ASP A 1 187 ? -43.741 -9.448 59.662 1.00 70.94 187 ASP A N 1
ATOM 1413 C CA . ASP A 1 187 ? -44.281 -8.542 60.692 1.00 70.94 187 ASP A CA 1
ATOM 1414 C C . ASP A 1 187 ? -45.311 -9.212 61.632 1.00 70.94 187 ASP A C 1
ATOM 1416 O O . ASP A 1 187 ? -45.657 -8.669 62.675 1.00 70.94 187 ASP A O 1
ATOM 1420 N N . TYR A 1 188 ? -45.779 -10.416 61.285 1.00 69.19 188 TYR A N 1
ATOM 1421 C CA . TYR A 1 188 ? -46.758 -11.212 62.028 1.00 69.19 188 TYR A CA 1
ATOM 1422 C C . TYR A 1 188 ? -46.152 -12.351 62.866 1.00 69.19 188 TYR A C 1
ATOM 1424 O O . TYR A 1 188 ? -46.845 -13.320 63.173 1.00 69.19 188 TYR A O 1
ATOM 1432 N N . MET A 1 189 ? -44.865 -12.296 63.223 1.00 62.47 189 MET A N 1
ATOM 1433 C CA . MET A 1 189 ? -44.261 -13.350 64.046 1.00 62.47 189 MET A CA 1
ATOM 1434 C C . MET A 1 189 ? -44.677 -13.203 65.520 1.00 62.47 189 MET A C 1
ATOM 1436 O O . MET A 1 189 ? -44.304 -12.243 66.192 1.00 62.47 189 MET A O 1
ATOM 1440 N N . THR A 1 190 ? -45.448 -14.163 66.035 1.00 65.69 190 THR A N 1
ATOM 1441 C CA . THR A 1 190 ? -45.869 -14.214 67.443 1.00 65.69 190 THR A CA 1
ATOM 1442 C C . THR A 1 190 ? -44.727 -14.717 68.335 1.00 65.69 190 THR A C 1
ATOM 1444 O O . THR A 1 190 ? -44.159 -15.768 68.024 1.00 65.69 190 THR A O 1
ATOM 1447 N N . PRO A 1 191 ? -44.383 -14.035 69.444 1.00 71.75 191 PRO A N 1
ATOM 1448 C CA . PRO A 1 191 ? -43.383 -14.543 70.377 1.00 71.75 191 PRO A CA 1
ATOM 1449 C C . PRO A 1 191 ? -43.903 -15.801 71.086 1.00 71.75 191 PRO A C 1
ATOM 1451 O O . PRO A 1 191 ? -45.045 -15.843 71.542 1.00 71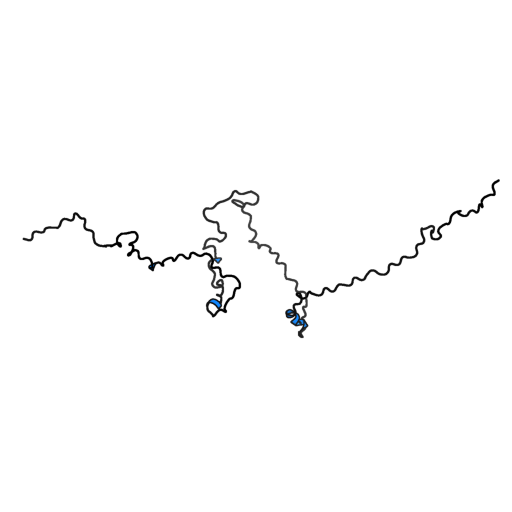.75 191 PRO A O 1
ATOM 1454 N N . LEU A 1 192 ? -43.054 -16.827 71.177 1.00 72.81 192 LEU A N 1
ATOM 1455 C CA . LEU A 1 192 ? -43.327 -18.032 71.956 1.00 72.81 192 LEU A CA 1
ATOM 1456 C C . LEU A 1 192 ? -43.211 -17.677 73.445 1.00 72.81 192 LEU A C 1
ATOM 1458 O O . LEU A 1 192 ? -42.108 -17.474 73.949 1.00 72.81 192 LEU A O 1
ATOM 1462 N N . VAL A 1 193 ? -44.345 -17.575 74.134 1.00 74.00 193 VAL A N 1
ATOM 1463 C CA . VAL A 1 193 ? -44.385 -17.451 75.595 1.00 74.00 193 VAL A CA 1
ATOM 1464 C C . VAL A 1 193 ? -44.278 -18.859 76.167 1.00 74.00 193 VAL A C 1
ATOM 1466 O O . VAL A 1 193 ? -45.136 -19.698 75.904 1.00 74.00 193 VAL A O 1
ATOM 1469 N N . VAL A 1 194 ? -43.192 -19.131 76.888 1.00 73.12 194 VAL A N 1
ATOM 1470 C CA . VAL A 1 194 ? -43.008 -20.383 77.624 1.00 73.12 194 VAL A CA 1
ATOM 1471 C C . VAL A 1 194 ? -43.129 -20.044 79.099 1.00 73.12 194 VAL A C 1
ATOM 1473 O O . VAL A 1 194 ? -42.273 -19.340 79.634 1.00 73.12 194 VAL A O 1
ATOM 1476 N N . ASP A 1 195 ? -44.194 -20.523 79.734 1.00 68.88 195 ASP A N 1
ATOM 1477 C CA . ASP A 1 195 ? -44.314 -20.479 81.186 1.00 68.88 195 ASP A CA 1
ATOM 1478 C C . ASP A 1 195 ? -43.368 -21.532 81.769 1.00 68.88 195 ASP A C 1
ATOM 1480 O O . ASP A 1 195 ? -43.433 -22.715 81.429 1.00 68.88 195 ASP A O 1
ATOM 1484 N N . VAL A 1 196 ? -42.425 -21.070 82.585 1.00 65.94 196 VAL A N 1
ATOM 1485 C CA . VAL A 1 196 ? -41.481 -21.916 83.316 1.00 65.94 196 VAL A CA 1
ATOM 1486 C C . VAL A 1 196 ? -42.105 -22.197 84.683 1.00 65.94 196 VAL A C 1
ATOM 1488 O O . VAL A 1 196 ? -42.324 -21.253 85.442 1.00 65.94 196 VAL A O 1
ATOM 1491 N N . GLU A 1 197 ? -42.423 -23.469 84.954 1.00 55.09 197 GLU A N 1
ATOM 1492 C CA . GLU A 1 197 ? -42.786 -23.978 86.292 1.00 55.09 197 GLU A CA 1
ATOM 1493 C C . GLU A 1 197 ? -41.595 -23.963 87.261 1.00 55.09 197 GLU A C 1
ATOM 1495 O O . GLU A 1 197 ? -40.458 -24.269 86.826 1.00 55.09 197 GLU A O 1
#

Organism: Camelus ferus (NCBI:txid419612)

InterPro domains:
  IPR010736 Sperm-tail PG-rich repeat [PF07004] (43-74)
  IPR010736 Sperm-tail PG-rich repeat [PF07004] (79-111)
  IPR010736 Sperm-tail PG-rich repeat [PF07004] (122-151)
  IPR010736 Sperm-tail PG-rich repeat [PF07004] (159-186)
  IPR051291 Ciliary Microtubule Associated [PTHR21580] (9-183)

Secondary structure (DSSP, 8-state):
--PPP---SS-SS---TTEETTEE---------PPP------PPPTTT--GGGTHHHHS-------SS----------PPPGGG-PPPPSSSTT-TTSPPPP---SS---SS--TTT-TTSS--TTTSPPPPGGGTSPPPPP--SS--------------GGG--GGG--SSSSS------S----TT---------

Foldseek 3Di:
DDDDDDDDVDDPDDDDPQQDPVGGNDPDDDDPDDDDPDPDPDDDDPVRDPVVVCCPVVDPDDDDDDPDPPDPPDPPPVDPPPVRDDDFDCDDDRHPPDHDDDDDDPDDPDPQDDPVRNPVVPQDPVNDDDDDPVVVDPDDDDDDPDDPDDPPDDPDPDDDPVSDDQQQPCPVPVHGDDDDPDDPDPPPDDDDDDDDD

Sequence (197 aa):
MLLAENCSPGPRYSVNPKILRTGKDVGPAYSILGRHHTKTMLTPGPGDYFPEKSTRHVFDSAPRHSISARTKTFRVDSTPGPAAYMLPVVMGPHTVGKVSQPSFSIKGRSKLGSFSDDLHKTPGPAAYRQTDVQVTKFKAPQYTMAARVEPPGDKTLKPGPGAHSPEKVTMTKPCAPIVTFGIKHSDYMTPLVVDVE

pLDDT: mean 73.62, std 8.63, range [38.56, 88.19]

Solvent-accessible surface area (backbone atoms only — not comparable to full-atom values): 14718 Å² total; per-residue (Å²): 133,89,78,81,75,88,83,61,100,62,78,96,61,92,72,67,87,51,58,50,100,91,42,69,71,70,76,88,82,80,79,82,70,83,82,79,83,74,79,78,79,81,72,76,55,91,82,67,66,57,71,88,76,36,54,76,80,76,40,95,67,83,87,84,84,70,99,62,83,80,67,78,75,68,85,77,68,85,67,69,54,89,84,63,72,70,80,74,50,85,77,65,71,74,26,79,94,54,93,57,70,90,80,84,63,98,60,84,84,59,92,62,57,54,84,90,66,30,69,78,77,58,63,50,91,86,61,62,74,82,74,65,64,60,77,83,42,92,61,78,89,85,85,72,95,65,83,86,72,75,73,97,65,88,80,71,86,71,73,53,88,84,66,64,60,78,67,68,42,54,89,89,33,99,56,51,77,83,85,74,92,65,84,79,72,62,97,79,71,76,81,86,83,77,87,81,132